Protein AF-A0A952YR44-F1 (afdb_monomer)

Foldseek 3Di:
DDDDDDDDDDDDDDPPDDPPPPPPFPLPDAAPDDDDQVLLQVQVCVVLVHHLDPQWGWGDANQPQKIWTDGVDPPDDIKMAGSNRQWIDPPPDHFIDGPDPVCVDPVNVLVQLLSLVVSDPLVSFAKQAFDFFAFKEKLAWLPDPLSLLLVVLCVVVRHIHTYLQDHPDPVRRVLSQQLSQFPRSNQSVCLSSVNHDVPGRHDGDPSDDDPHVNSVVSQCSLVRSDRAPIWIATNQRDIDGTHDNPPSSVVVVVCRVDNDHDDPD

Radius of gyration: 23.88 Å; Cα contacts (8 Å, |Δi|>4): 451; chains: 1; bounding box: 62×93×52 Å

Structure (mmCIF, N/CA/C/O backbone):
data_AF-A0A952YR44-F1
#
_entry.id   AF-A0A952YR44-F1
#
loop_
_atom_site.group_PDB
_atom_site.id
_atom_site.type_symbol
_atom_site.label_atom_id
_atom_site.label_alt_id
_atom_site.label_comp_id
_atom_site.label_asym_id
_atom_site.label_entity_id
_atom_site.label_seq_id
_atom_site.pdbx_PDB_ins_code
_atom_site.Cartn_x
_atom_site.Cartn_y
_atom_site.Cartn_z
_atom_site.occupancy
_atom_site.B_iso_or_equiv
_atom_site.auth_seq_id
_atom_site.auth_comp_id
_atom_site.auth_asym_id
_atom_site.auth_atom_id
_atom_site.pdbx_PDB_model_num
ATOM 1 N N . MET A 1 1 ? 41.895 -76.549 -9.703 1.00 41.38 1 MET A N 1
ATOM 2 C CA . MET A 1 1 ? 42.330 -75.133 -9.673 1.00 41.38 1 MET A CA 1
ATOM 3 C C . MET A 1 1 ? 41.484 -74.341 -10.658 1.00 41.38 1 MET A C 1
ATOM 5 O O . MET A 1 1 ? 41.238 -74.852 -11.741 1.00 41.38 1 MET A O 1
ATOM 9 N N . LYS A 1 2 ? 41.126 -73.108 -10.277 1.00 35.56 2 LYS A N 1
ATOM 10 C CA . LYS A 1 2 ? 40.263 -72.103 -10.936 1.00 35.56 2 LYS A CA 1
ATOM 11 C C . LYS A 1 2 ? 38.818 -72.043 -10.423 1.00 35.56 2 LYS A C 1
ATOM 13 O O . LYS A 1 2 ? 38.149 -73.048 -10.233 1.00 35.56 2 LYS A O 1
ATOM 18 N N . ALA A 1 3 ? 38.458 -70.804 -10.107 1.00 38.16 3 ALA A N 1
ATOM 19 C CA . ALA A 1 3 ? 37.458 -70.329 -9.167 1.00 38.16 3 ALA A CA 1
ATOM 20 C C . ALA A 1 3 ? 36.240 -69.706 -9.877 1.00 38.16 3 ALA A C 1
ATOM 22 O O . ALA A 1 3 ? 36.294 -69.445 -11.075 1.00 38.16 3 ALA A O 1
ATOM 23 N N . GLY A 1 4 ? 35.188 -69.397 -9.111 1.00 33.28 4 GLY A N 1
ATOM 24 C CA . GLY A 1 4 ? 34.044 -68.574 -9.537 1.00 33.28 4 GLY A CA 1
ATOM 25 C C . GLY A 1 4 ? 32.863 -68.742 -8.575 1.00 33.28 4 GLY A C 1
ATOM 26 O O . GLY A 1 4 ? 32.063 -69.650 -8.743 1.00 33.28 4 GLY A O 1
ATOM 27 N N . ILE A 1 5 ? 32.912 -68.141 -7.382 1.00 44.28 5 ILE A N 1
ATOM 28 C CA . ILE A 1 5 ? 32.293 -66.851 -6.998 1.00 44.28 5 ILE A CA 1
ATOM 29 C C . ILE A 1 5 ? 30.752 -66.857 -7.084 1.00 44.28 5 ILE A C 1
ATOM 31 O O . ILE A 1 5 ? 30.145 -66.871 -8.150 1.00 44.28 5 ILE A O 1
ATOM 35 N N . ARG A 1 6 ? 30.160 -66.822 -5.881 1.00 39.41 6 ARG A N 1
ATOM 36 C CA . ARG A 1 6 ? 28.737 -66.760 -5.515 1.00 39.41 6 ARG A CA 1
ATOM 37 C C . ARG A 1 6 ? 27.996 -65.589 -6.180 1.00 39.41 6 ARG A C 1
ATOM 39 O O . ARG A 1 6 ? 28.425 -64.446 -6.059 1.00 39.41 6 ARG A O 1
ATOM 46 N N . LYS A 1 7 ? 26.819 -65.866 -6.755 1.00 36.12 7 LYS A N 1
ATOM 47 C CA . LYS A 1 7 ? 25.794 -64.862 -7.089 1.00 36.12 7 LYS A CA 1
ATOM 48 C C . LYS A 1 7 ? 25.014 -64.485 -5.825 1.00 36.12 7 LYS A C 1
ATOM 50 O O . LYS A 1 7 ? 24.410 -65.353 -5.201 1.00 36.12 7 LYS A O 1
ATOM 55 N N . TRP A 1 8 ? 25.042 -63.205 -5.463 1.00 38.00 8 TRP A N 1
ATOM 56 C CA . TRP A 1 8 ? 24.167 -62.601 -4.457 1.00 38.00 8 TRP A CA 1
ATOM 57 C C . TRP A 1 8 ? 22.925 -62.000 -5.125 1.00 38.00 8 TRP A C 1
ATOM 59 O O . TRP A 1 8 ? 22.999 -61.442 -6.218 1.00 38.00 8 TRP A O 1
ATOM 69 N N . LEU A 1 9 ? 21.795 -62.173 -4.444 1.00 36.22 9 LEU A N 1
ATOM 70 C CA . LEU A 1 9 ? 20.436 -61.805 -4.832 1.00 36.22 9 LEU A CA 1
ATOM 71 C C . LEU A 1 9 ? 20.262 -60.286 -4.961 1.00 36.22 9 LEU A C 1
ATOM 73 O O . LEU A 1 9 ? 20.609 -59.528 -4.058 1.00 36.22 9 LEU A O 1
ATOM 77 N N . SER A 1 10 ? 19.669 -59.859 -6.073 1.00 36.19 10 SER A N 1
ATOM 78 C CA . SER A 1 10 ? 19.251 -58.482 -6.337 1.00 36.19 10 SER A CA 1
ATOM 79 C C . SER A 1 10 ? 17.833 -58.266 -5.792 1.00 36.19 10 SER A C 1
ATOM 81 O O . SER A 1 10 ? 16.856 -58.639 -6.435 1.00 36.19 10 SER A O 1
ATOM 83 N N . GLY A 1 11 ? 17.712 -57.684 -4.598 1.00 33.75 11 GLY A N 1
ATOM 84 C CA . GLY A 1 11 ? 16.451 -57.150 -4.076 1.00 33.75 11 GLY A CA 1
ATOM 85 C C . GLY A 1 11 ? 16.313 -55.677 -4.456 1.00 33.75 11 GLY A C 1
ATOM 86 O O . GLY A 1 11 ? 16.914 -54.820 -3.816 1.00 33.75 11 GLY A O 1
ATOM 87 N N . GLY A 1 12 ? 15.564 -55.384 -5.520 1.00 34.12 12 GLY A N 1
ATOM 88 C CA . GLY A 1 12 ? 15.245 -54.016 -5.929 1.00 34.12 12 GLY A CA 1
ATOM 89 C C . GLY A 1 12 ? 14.066 -53.472 -5.125 1.00 34.12 12 GLY A C 1
ATOM 90 O O . GLY A 1 12 ? 12.929 -53.870 -5.356 1.00 34.12 12 GLY A O 1
ATOM 91 N N . ILE A 1 13 ? 14.331 -52.558 -4.192 1.00 42.97 13 ILE A N 1
ATOM 92 C CA . ILE A 1 13 ? 13.298 -51.730 -3.560 1.00 42.97 13 ILE A CA 1
ATOM 93 C C . ILE A 1 13 ? 13.016 -50.569 -4.516 1.00 42.97 13 ILE A C 1
ATOM 95 O O . ILE A 1 13 ? 13.858 -49.695 -4.717 1.00 42.97 13 ILE A O 1
ATOM 99 N N . ALA A 1 14 ? 11.841 -50.585 -5.142 1.00 39.53 14 ALA A N 1
ATOM 100 C CA . ALA A 1 14 ? 11.358 -49.481 -5.956 1.00 39.53 14 ALA A CA 1
ATOM 101 C C . ALA A 1 14 ? 10.985 -48.299 -5.043 1.00 39.53 14 ALA A C 1
ATOM 103 O O . ALA A 1 14 ? 9.942 -48.307 -4.392 1.00 39.53 14 ALA A O 1
ATOM 104 N N . CYS A 1 15 ? 11.845 -47.280 -4.989 1.00 32.56 15 CYS A N 1
ATOM 105 C CA . CYS A 1 15 ? 11.501 -45.978 -4.422 1.00 32.56 15 CYS A CA 1
ATOM 106 C C . CYS A 1 15 ? 10.481 -45.286 -5.337 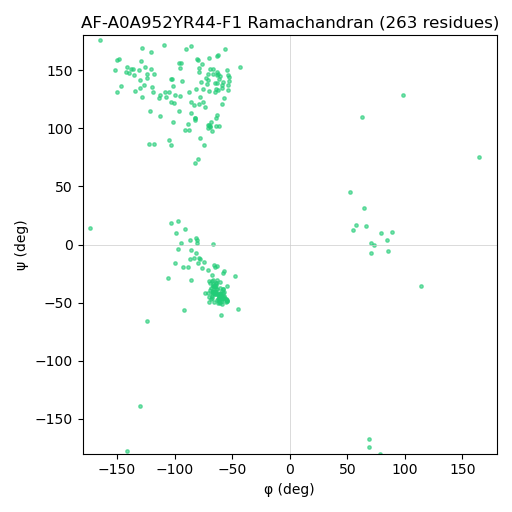1.00 32.56 15 CYS A C 1
ATOM 108 O O . CYS A 1 15 ? 10.838 -44.727 -6.373 1.00 32.56 15 CYS A O 1
ATOM 110 N N . LEU A 1 16 ? 9.209 -45.311 -4.945 1.00 40.56 16 LEU A N 1
ATOM 111 C CA . LEU A 1 16 ? 8.185 -44.416 -5.477 1.00 40.56 16 LEU A CA 1
ATOM 112 C C . LEU A 1 16 ? 8.484 -42.996 -4.983 1.00 40.56 16 LEU A C 1
ATOM 114 O O . LEU A 1 16 ? 8.219 -42.652 -3.832 1.00 40.56 16 LEU A O 1
ATOM 118 N N . ALA A 1 17 ? 9.066 -42.174 -5.854 1.00 36.72 17 ALA A N 1
ATOM 119 C CA . ALA A 1 17 ? 9.198 -40.745 -5.621 1.00 36.72 17 ALA A CA 1
ATOM 120 C C . ALA A 1 17 ? 7.810 -40.095 -5.724 1.00 36.72 17 ALA A C 1
ATOM 122 O O . ALA A 1 17 ? 7.285 -39.891 -6.818 1.00 36.72 17 ALA A O 1
ATOM 123 N N . PHE A 1 18 ? 7.206 -39.768 -4.582 1.00 40.59 18 PHE A N 1
ATOM 124 C CA . PHE A 1 18 ? 6.087 -38.834 -4.545 1.00 40.59 18 PHE A CA 1
ATOM 125 C C . PHE A 1 18 ? 6.619 -37.443 -4.900 1.00 40.59 18 PHE A C 1
ATOM 127 O O . PHE A 1 18 ? 7.290 -36.795 -4.099 1.00 40.59 18 PHE A O 1
ATOM 134 N N . ALA A 1 19 ? 6.330 -36.987 -6.118 1.00 40.41 19 ALA A N 1
ATOM 135 C CA . ALA A 1 19 ? 6.461 -35.582 -6.467 1.00 40.41 19 ALA A CA 1
ATOM 136 C C . ALA A 1 19 ? 5.454 -34.795 -5.617 1.00 40.41 19 ALA A C 1
ATOM 138 O O . ALA A 1 19 ? 4.251 -34.813 -5.879 1.00 40.41 19 ALA A O 1
ATOM 139 N N . ALA A 1 20 ? 5.940 -34.139 -4.564 1.00 38.88 20 ALA A N 1
ATOM 140 C CA . ALA A 1 20 ? 5.144 -33.200 -3.794 1.00 38.88 20 ALA A CA 1
ATOM 141 C C . ALA A 1 20 ? 4.846 -31.985 -4.682 1.00 38.88 20 ALA A C 1
ATOM 143 O O . ALA A 1 20 ? 5.679 -31.093 -4.842 1.00 38.88 20 ALA A O 1
ATOM 144 N N . ALA A 1 21 ? 3.660 -31.958 -5.288 1.00 39.00 21 ALA A N 1
ATOM 145 C CA . ALA A 1 21 ? 3.113 -30.728 -5.831 1.00 39.00 21 ALA A CA 1
ATOM 146 C C . ALA A 1 21 ? 2.905 -29.767 -4.653 1.00 39.00 21 ALA A C 1
ATOM 148 O O . ALA A 1 21 ? 2.078 -30.017 -3.775 1.00 39.00 21 ALA A O 1
ATOM 149 N N . ALA A 1 22 ? 3.694 -28.695 -4.602 1.00 42.22 22 ALA A N 1
ATOM 150 C CA . ALA A 1 22 ? 3.484 -27.612 -3.657 1.00 42.22 22 ALA A CA 1
ATOM 151 C C . ALA A 1 22 ? 2.106 -26.993 -3.925 1.00 42.22 22 ALA A C 1
ATOM 153 O O . ALA A 1 22 ? 1.923 -26.237 -4.877 1.00 42.22 22 ALA A O 1
ATOM 154 N N . ILE A 1 23 ? 1.126 -27.334 -3.090 1.00 41.97 23 ILE A N 1
ATOM 155 C CA . ILE A 1 23 ? -0.137 -26.608 -3.016 1.00 41.97 23 ILE A CA 1
ATOM 156 C C . ILE A 1 23 ? 0.232 -25.207 -2.520 1.00 41.97 23 ILE A C 1
ATOM 158 O O . ILE A 1 23 ? 0.675 -25.038 -1.381 1.00 41.97 23 ILE A O 1
ATOM 162 N N . ALA A 1 24 ? 0.146 -24.211 -3.403 1.00 38.66 24 ALA A N 1
ATOM 163 C CA . ALA A 1 24 ? 0.288 -22.816 -3.014 1.00 38.66 24 ALA A CA 1
ATOM 164 C C . ALA A 1 24 ? -0.772 -22.512 -1.947 1.00 38.66 24 ALA A C 1
ATOM 166 O O . ALA A 1 24 ? -1.954 -22.801 -2.142 1.00 38.66 24 ALA A O 1
ATOM 167 N N . ALA A 1 25 ? -0.341 -21.988 -0.800 1.00 40.91 25 ALA A N 1
ATOM 168 C CA . ALA A 1 25 ? -1.263 -21.581 0.249 1.00 40.91 25 ALA A CA 1
ATOM 169 C C . ALA A 1 25 ? -2.205 -20.485 -0.297 1.00 40.91 25 ALA A C 1
ATOM 171 O O . ALA A 1 25 ? -1.758 -19.646 -1.085 1.00 40.91 25 ALA A O 1
ATOM 172 N N . PRO A 1 26 ? -3.483 -20.450 0.119 1.00 46.94 26 PRO A N 1
ATOM 173 C CA . PRO A 1 26 ? -4.479 -19.506 -0.399 1.00 46.94 26 PRO A CA 1
ATOM 174 C C . PRO A 1 26 ? -4.084 -18.025 -0.238 1.00 46.94 26 PRO A C 1
ATOM 176 O O . PRO A 1 26 ? -4.521 -17.186 -1.022 1.00 46.94 26 PRO A O 1
ATOM 179 N N . ASP A 1 27 ? -3.199 -17.701 0.708 1.00 50.91 27 ASP A N 1
ATOM 180 C CA . ASP A 1 27 ? -2.767 -16.324 0.983 1.00 50.91 27 ASP A CA 1
ATOM 181 C C . ASP A 1 27 ? -1.645 -15.817 0.045 1.00 50.91 27 ASP A C 1
ATOM 183 O O . ASP A 1 27 ? -1.415 -14.609 -0.036 1.00 50.91 27 ASP A O 1
ATOM 187 N N . GLU A 1 28 ? -1.013 -16.699 -0.743 1.00 54.88 28 GLU A N 1
ATOM 188 C CA . GLU A 1 28 ? -0.098 -16.372 -1.859 1.00 54.88 28 GLU A CA 1
ATOM 189 C C . GLU A 1 28 ? -0.821 -16.393 -3.220 1.00 54.88 28 GLU A C 1
ATOM 191 O O . GLU A 1 28 ? -0.195 -16.534 -4.270 1.00 54.88 28 GLU A O 1
ATOM 196 N N . ALA A 1 29 ? -2.155 -16.272 -3.227 1.00 56.31 29 ALA A N 1
ATOM 197 C CA . ALA A 1 29 ? -2.935 -16.338 -4.456 1.00 56.31 29 ALA A CA 1
ATOM 198 C C . ALA A 1 29 ? -2.434 -15.346 -5.518 1.00 56.31 29 ALA A C 1
ATOM 200 O O . ALA A 1 29 ? -2.156 -14.172 -5.226 1.00 56.31 29 ALA A O 1
ATOM 201 N N . ALA A 1 30 ? -2.375 -15.857 -6.752 1.00 62.50 30 ALA A N 1
ATOM 202 C CA . ALA A 1 30 ? -2.140 -15.120 -7.986 1.00 62.50 30 ALA A CA 1
ATOM 203 C C . ALA A 1 30 ? -2.957 -13.810 -8.028 1.00 62.50 30 ALA A C 1
ATOM 205 O O . ALA A 1 30 ? -4.015 -13.716 -7.395 1.00 62.50 30 ALA A O 1
ATOM 206 N N . PRO A 1 31 ? -2.492 -12.784 -8.759 1.00 75.12 31 PRO A N 1
ATOM 207 C CA . PRO A 1 31 ? -3.242 -11.540 -8.900 1.00 75.12 31 PRO A CA 1
ATOM 208 C C . PRO A 1 31 ? -4.669 -11.810 -9.400 1.00 75.12 31 PRO A C 1
ATOM 210 O O . PRO A 1 31 ? -4.892 -12.679 -10.239 1.00 75.12 31 PRO A O 1
ATOM 213 N N . ALA A 1 32 ? -5.633 -11.005 -8.952 1.00 81.19 32 ALA A N 1
ATOM 214 C CA . ALA A 1 32 ? -7.031 -11.114 -9.382 1.00 81.19 32 ALA A CA 1
ATOM 215 C C . ALA A 1 32 ? -7.261 -10.757 -10.871 1.00 81.19 32 ALA A C 1
ATOM 217 O O . ALA A 1 32 ? -8.392 -10.787 -11.351 1.00 81.19 32 ALA A O 1
ATOM 218 N N . TRP A 1 33 ? -6.207 -10.399 -11.611 1.00 89.31 33 TRP A N 1
ATOM 219 C CA . TRP A 1 33 ? -6.248 -10.034 -13.024 1.00 89.31 33 TRP A CA 1
ATOM 220 C C . TRP A 1 33 ? -5.365 -10.971 -13.859 1.00 89.31 33 TRP A C 1
ATOM 222 O O . TRP A 1 33 ? -4.360 -11.501 -13.383 1.00 89.31 33 TRP A O 1
ATOM 232 N N . LYS A 1 34 ? -5.738 -11.174 -15.129 1.00 91.94 34 LYS A N 1
ATOM 233 C CA . LYS A 1 34 ? -5.032 -12.068 -16.058 1.00 91.94 34 LYS A CA 1
ATOM 234 C C . LYS A 1 34 ? -3.721 -11.430 -16.530 1.00 91.94 34 LYS A C 1
ATOM 236 O O . LYS A 1 34 ? -3.684 -10.774 -17.568 1.00 91.94 34 LYS A O 1
ATOM 241 N N . ALA A 1 35 ? -2.668 -11.607 -15.742 1.00 94.06 35 ALA A N 1
ATOM 242 C CA . ALA A 1 35 ? -1.332 -11.139 -16.077 1.00 94.06 35 ALA A CA 1
ATOM 243 C C . ALA A 1 35 ? -0.688 -11.981 -17.191 1.00 94.06 35 ALA A C 1
ATOM 245 O O . ALA A 1 35 ? -0.835 -13.203 -17.225 1.00 94.06 35 ALA A O 1
ATOM 246 N N . ASP A 1 36 ? 0.073 -11.321 -18.062 1.00 96.31 36 ASP A N 1
ATOM 247 C CA . ASP A 1 36 ? 0.911 -11.942 -19.088 1.00 96.31 36 ASP A CA 1
ATOM 248 C C . ASP A 1 36 ? 2.373 -11.569 -18.821 1.00 96.31 36 ASP A C 1
ATOM 250 O O . ASP A 1 36 ? 2.903 -10.568 -19.311 1.00 96.31 36 ASP A O 1
ATOM 254 N N . VAL A 1 37 ? 3.020 -12.374 -17.977 1.00 96.31 37 VAL A N 1
ATOM 255 C CA . VAL A 1 37 ? 4.408 -12.150 -17.549 1.00 96.31 37 VAL A CA 1
ATOM 256 C C . VAL A 1 37 ? 5.381 -12.262 -18.727 1.00 96.31 37 VAL A C 1
ATOM 258 O O . VAL A 1 37 ? 6.375 -11.537 -18.767 1.00 96.31 37 VAL A O 1
ATOM 261 N N . ALA A 1 38 ? 5.098 -13.128 -19.706 1.00 97.00 38 ALA A N 1
ATOM 262 C CA . ALA A 1 38 ? 5.952 -13.302 -20.877 1.00 97.00 38 ALA A CA 1
ATOM 263 C C . ALA A 1 38 ? 5.916 -12.057 -21.774 1.00 97.00 38 ALA A C 1
ATOM 265 O O . ALA A 1 38 ? 6.973 -11.539 -22.144 1.00 97.00 38 ALA A O 1
ATOM 266 N N . ALA A 1 39 ? 4.722 -11.526 -22.058 1.00 97.88 39 ALA A N 1
ATOM 267 C CA . ALA A 1 39 ? 4.569 -10.283 -22.807 1.00 97.88 39 ALA A CA 1
ATOM 268 C C . ALA A 1 39 ? 5.151 -9.081 -22.048 1.00 97.88 39 ALA A C 1
ATOM 270 O O . ALA A 1 39 ? 5.857 -8.262 -22.639 1.00 97.88 39 ALA A O 1
ATOM 271 N N . ALA A 1 40 ? 4.919 -8.995 -20.734 1.00 97.50 40 ALA A N 1
ATOM 272 C CA . ALA A 1 40 ? 5.481 -7.938 -19.897 1.00 97.50 40 ALA A CA 1
ATOM 273 C C . ALA A 1 40 ? 7.014 -7.957 -19.906 1.00 97.50 40 ALA A C 1
ATOM 275 O O . ALA A 1 40 ? 7.639 -6.906 -20.047 1.00 97.50 40 ALA A O 1
ATOM 276 N N . ARG A 1 41 ? 7.628 -9.146 -19.830 1.00 97.62 41 ARG A N 1
ATOM 277 C CA . ARG A 1 41 ? 9.077 -9.312 -19.978 1.00 97.62 41 ARG A CA 1
ATOM 278 C C . ARG A 1 41 ? 9.561 -8.859 -21.351 1.00 97.62 41 ARG A C 1
ATOM 280 O O . ARG A 1 41 ? 10.498 -8.071 -21.415 1.00 97.62 41 ARG A O 1
ATOM 287 N N . ALA A 1 42 ? 8.922 -9.310 -22.428 1.00 98.00 42 ALA A N 1
ATOM 288 C CA . ALA A 1 42 ? 9.310 -8.923 -23.783 1.00 98.00 42 ALA A CA 1
ATOM 289 C C . ALA A 1 42 ? 9.235 -7.398 -23.990 1.00 98.00 42 ALA A C 1
ATOM 291 O O . ALA A 1 42 ? 10.119 -6.808 -24.609 1.00 98.00 42 ALA A O 1
ATOM 292 N N . THR A 1 43 ? 8.208 -6.743 -23.438 1.00 97.81 43 THR A N 1
ATOM 293 C CA . THR A 1 43 ? 8.099 -5.280 -23.458 1.00 97.81 43 THR A CA 1
ATOM 294 C C . THR A 1 43 ? 9.171 -4.619 -22.599 1.00 97.81 43 THR A C 1
ATOM 296 O O . THR A 1 43 ? 9.841 -3.715 -23.083 1.00 97.81 43 THR A O 1
ATOM 299 N N . PHE A 1 44 ? 9.411 -5.088 -21.374 1.00 96.88 44 PHE A N 1
ATOM 300 C CA . PHE A 1 44 ? 10.488 -4.563 -20.534 1.00 96.88 44 PHE A CA 1
ATOM 301 C C . PHE A 1 44 ? 11.847 -4.610 -21.251 1.00 96.88 44 PHE A C 1
ATOM 303 O O . PHE A 1 44 ? 12.555 -3.605 -21.299 1.00 96.88 44 PHE A O 1
ATOM 310 N N . GLU A 1 45 ? 12.205 -5.750 -21.846 1.00 96.88 45 GLU A N 1
ATOM 311 C CA . GLU A 1 45 ? 13.503 -5.930 -22.507 1.00 96.88 45 GLU A CA 1
ATOM 312 C C . GLU A 1 45 ? 13.640 -5.053 -23.757 1.00 96.88 45 GLU A C 1
ATOM 314 O O . GLU A 1 45 ? 14.675 -4.415 -23.955 1.00 96.88 45 GLU A O 1
ATOM 319 N N . ARG A 1 46 ? 12.574 -4.941 -24.560 1.00 97.19 46 ARG A N 1
ATOM 320 C CA . ARG A 1 46 ? 12.538 -4.064 -25.738 1.00 97.19 46 ARG A CA 1
ATOM 321 C C . ARG A 1 46 ? 12.691 -2.588 -25.364 1.00 97.19 46 ARG A C 1
ATOM 323 O O . ARG A 1 46 ? 13.505 -1.894 -25.960 1.00 97.19 46 ARG A O 1
ATOM 330 N N . GLU A 1 47 ? 11.935 -2.115 -24.374 1.00 95.56 47 GLU A N 1
ATOM 331 C CA . GLU A 1 47 ? 11.870 -0.689 -24.005 1.00 95.56 47 GLU A CA 1
ATOM 332 C C . GLU A 1 47 ? 13.052 -0.224 -23.137 1.00 95.56 47 GLU A C 1
ATOM 334 O O . GLU A 1 47 ? 13.266 0.978 -22.956 1.00 95.56 47 GLU A O 1
ATOM 339 N N . THR A 1 48 ? 13.799 -1.161 -22.548 1.00 93.19 48 THR A N 1
ATOM 340 C CA . THR A 1 48 ? 15.048 -0.866 -21.825 1.00 93.19 48 THR A CA 1
ATOM 341 C C . THR A 1 48 ? 16.295 -1.137 -22.662 1.00 93.19 48 THR A C 1
ATOM 343 O O . THR A 1 48 ? 17.373 -0.678 -22.292 1.00 93.19 48 THR A O 1
ATOM 346 N N . GLY A 1 49 ? 16.175 -1.881 -23.767 1.00 95.25 49 GLY A N 1
ATOM 347 C CA . GLY A 1 49 ? 17.314 -2.349 -24.556 1.00 95.25 49 GLY A CA 1
ATOM 348 C C . GLY A 1 49 ? 18.197 -3.358 -23.813 1.00 95.25 49 GLY A C 1
ATOM 349 O O . GLY A 1 49 ? 19.336 -3.587 -24.217 1.00 95.25 49 GLY A O 1
ATOM 350 N N . MET A 1 50 ? 17.711 -3.943 -22.712 1.00 89.69 50 MET A N 1
ATOM 351 C CA . MET A 1 50 ? 18.462 -4.888 -21.891 1.00 89.69 50 MET A CA 1
ATOM 352 C C . MET A 1 50 ? 17.653 -6.153 -21.632 1.00 89.69 50 MET A C 1
ATOM 354 O O . MET A 1 50 ? 16.507 -6.087 -21.200 1.00 89.69 50 MET A O 1
ATOM 358 N N . ALA A 1 51 ? 18.291 -7.311 -21.784 1.00 94.00 51 ALA A N 1
ATOM 359 C CA . ALA A 1 51 ? 17.724 -8.562 -21.299 1.00 94.00 51 ALA A CA 1
ATOM 360 C C . ALA A 1 51 ? 17.577 -8.548 -19.766 1.00 94.00 51 ALA A C 1
ATOM 362 O O . ALA A 1 51 ? 18.396 -7.958 -19.046 1.00 94.00 51 ALA A O 1
ATOM 363 N N . LEU A 1 52 ? 16.556 -9.244 -19.262 1.00 93.75 52 LEU A N 1
ATOM 364 C CA . LEU A 1 52 ? 16.371 -9.483 -17.837 1.00 93.75 52 LEU A CA 1
ATOM 365 C C . LEU A 1 52 ? 17.597 -10.219 -17.288 1.00 93.75 52 LEU A C 1
ATOM 367 O O . LEU A 1 52 ? 17.954 -11.306 -17.747 1.00 93.75 52 LEU A O 1
ATOM 371 N N . ARG A 1 53 ? 18.263 -9.601 -16.313 1.00 91.69 53 ARG A N 1
ATOM 372 C CA . ARG A 1 53 ? 19.498 -10.140 -15.739 1.00 91.69 53 ARG A CA 1
ATOM 373 C C . ARG A 1 53 ? 19.196 -11.379 -14.885 1.00 91.69 53 ARG A C 1
ATOM 375 O O . ARG A 1 53 ? 18.167 -11.396 -14.210 1.00 91.69 53 ARG A O 1
ATOM 382 N N . PRO A 1 54 ? 20.105 -12.370 -14.834 1.00 94.31 54 PRO A N 1
ATOM 383 C CA . PRO A 1 54 ? 20.008 -13.461 -13.868 1.00 94.31 54 PRO A CA 1
ATOM 384 C C . PRO A 1 54 ? 19.865 -12.936 -12.433 1.00 94.31 54 PRO A C 1
ATOM 386 O O . PRO A 1 54 ? 20.457 -11.911 -12.082 1.00 94.31 54 PRO A O 1
ATOM 389 N N . GLY A 1 55 ? 19.082 -13.636 -11.611 1.00 93.62 55 GLY A N 1
ATOM 390 C CA . GLY A 1 55 ? 18.772 -13.211 -10.242 1.00 93.62 55 GLY A CA 1
ATOM 391 C C . GLY A 1 55 ? 17.684 -12.138 -10.147 1.00 93.62 55 GLY A C 1
ATOM 392 O O . GLY A 1 55 ? 17.504 -11.547 -9.081 1.00 93.62 55 GLY A O 1
ATOM 393 N N . PHE A 1 56 ? 16.995 -11.843 -11.254 1.00 94.75 56 PHE A N 1
ATOM 394 C CA . PHE A 1 56 ? 15.802 -11.011 -11.269 1.00 94.75 56 PHE A CA 1
ATOM 395 C C . PHE A 1 56 ? 14.622 -11.744 -11.891 1.00 94.75 56 PHE A C 1
ATOM 397 O O . PHE A 1 56 ? 14.770 -12.501 -12.852 1.00 94.75 56 PHE A O 1
ATOM 404 N N . ARG A 1 57 ? 13.433 -11.442 -11.379 1.00 95.19 57 ARG A N 1
ATOM 405 C CA . ARG A 1 57 ? 12.164 -12.012 -11.832 1.00 95.19 57 ARG A CA 1
ATOM 406 C C . ARG A 1 57 ? 11.110 -10.923 -11.978 1.00 95.19 57 ARG A C 1
ATOM 408 O O . ARG A 1 57 ? 11.112 -9.942 -11.236 1.00 95.19 57 ARG A O 1
ATOM 415 N N . ILE A 1 58 ? 10.238 -11.092 -12.965 1.00 96.12 58 ILE A N 1
ATOM 416 C CA . ILE A 1 58 ? 9.084 -10.222 -13.188 1.00 96.12 58 ILE A CA 1
ATOM 417 C C . ILE A 1 58 ? 7.868 -10.935 -12.615 1.00 96.12 58 ILE A C 1
ATOM 419 O O . ILE A 1 58 ? 7.548 -12.047 -13.028 1.00 96.12 58 ILE A O 1
ATOM 423 N N . GLU A 1 59 ? 7.195 -10.282 -11.680 1.00 95.25 59 GLU A N 1
ATOM 424 C CA . GLU A 1 59 ? 6.001 -10.793 -11.017 1.00 95.25 59 GLU A CA 1
ATOM 425 C C . GLU A 1 59 ? 4.854 -9.799 -11.189 1.00 95.25 59 GLU A C 1
ATOM 427 O O . GLU A 1 59 ? 5.081 -8.587 -11.164 1.00 95.25 59 GLU A O 1
ATOM 432 N N . PRO A 1 60 ? 3.612 -10.261 -11.370 1.00 95.62 60 PRO A N 1
ATOM 433 C CA . PRO A 1 60 ? 2.478 -9.356 -11.378 1.00 95.62 60 PRO A CA 1
ATOM 434 C C . PRO A 1 60 ? 2.205 -8.818 -9.970 1.00 95.62 60 PRO A C 1
ATOM 436 O O . PRO A 1 60 ? 2.281 -9.549 -8.984 1.00 95.62 60 PRO A O 1
ATOM 439 N N . THR A 1 61 ? 1.837 -7.543 -9.877 1.00 95.19 61 THR A N 1
ATOM 440 C CA . THR A 1 61 ? 1.366 -6.955 -8.617 1.00 95.19 61 THR A CA 1
ATOM 441 C C . THR A 1 61 ? -0.136 -7.186 -8.443 1.00 95.19 61 THR A C 1
ATOM 443 O O . THR A 1 61 ? -0.845 -7.567 -9.380 1.00 95.19 61 THR A O 1
ATOM 446 N N . VAL A 1 62 ? -0.659 -6.878 -7.255 1.00 92.56 62 VAL A N 1
ATOM 447 C CA . VAL A 1 62 ? -2.114 -6.824 -7.027 1.00 92.56 62 VAL A CA 1
ATOM 448 C C . VAL A 1 62 ? -2.798 -5.716 -7.833 1.00 92.56 62 VAL A C 1
ATOM 450 O O . VAL A 1 62 ? -4.002 -5.790 -8.063 1.00 92.56 62 VAL A O 1
ATOM 453 N N . PHE A 1 63 ? -2.047 -4.715 -8.305 1.00 94.38 63 PHE A N 1
ATOM 454 C CA . PHE A 1 63 ? -2.580 -3.645 -9.137 1.00 94.38 63 PHE A CA 1
ATOM 455 C C . PHE A 1 63 ? -2.577 -4.065 -10.614 1.00 94.38 63 PHE A C 1
ATOM 457 O O . PHE A 1 63 ? -1.514 -4.366 -11.167 1.00 94.38 63 PHE A O 1
ATOM 464 N N . PRO A 1 64 ? -3.743 -4.049 -11.287 1.00 93.75 64 PRO A N 1
ATOM 465 C CA . PRO A 1 64 ? -3.842 -4.438 -12.685 1.00 93.75 64 PRO A CA 1
ATOM 466 C C . PRO A 1 64 ? -2.860 -3.690 -13.578 1.00 93.75 64 PRO A C 1
ATOM 468 O O . PRO A 1 64 ? -2.666 -2.485 -13.410 1.00 93.75 64 PRO A O 1
ATOM 471 N N . ARG A 1 65 ? -2.288 -4.406 -14.552 1.00 95.75 65 ARG A N 1
ATOM 472 C CA . ARG A 1 65 ? -1.289 -3.922 -15.522 1.00 95.75 65 ARG A CA 1
ATOM 473 C C . ARG A 1 65 ? 0.096 -3.626 -14.955 1.00 95.75 65 ARG A C 1
ATOM 475 O O . ARG A 1 65 ? 0.998 -3.364 -15.744 1.00 95.75 65 ARG A O 1
ATOM 482 N N . TYR A 1 66 ? 0.294 -3.663 -13.640 1.00 97.12 66 TYR A N 1
ATOM 483 C CA . TYR A 1 66 ? 1.592 -3.386 -13.035 1.00 97.12 66 TYR A CA 1
ATOM 484 C C . TYR A 1 66 ? 2.328 -4.657 -12.635 1.00 97.12 66 TYR A C 1
ATOM 486 O O . TYR A 1 66 ? 1.765 -5.555 -12.006 1.00 97.12 66 TYR A O 1
ATOM 494 N N . TYR A 1 67 ? 3.620 -4.670 -12.938 1.00 97.75 67 TYR A N 1
ATOM 495 C CA . TYR A 1 67 ? 4.554 -5.727 -12.594 1.00 97.75 67 TYR A CA 1
ATOM 496 C C . TYR A 1 67 ? 5.652 -5.186 -11.681 1.00 97.75 67 TYR A C 1
ATOM 498 O O . TYR A 1 67 ? 6.069 -4.030 -11.801 1.00 97.75 67 TYR A O 1
ATOM 506 N N . ALA A 1 68 ? 6.125 -6.040 -10.780 1.00 97.00 68 ALA A N 1
ATOM 507 C CA . ALA A 1 68 ? 7.305 -5.827 -9.967 1.00 97.00 68 ALA A CA 1
ATOM 508 C C . ALA A 1 68 ? 8.490 -6.576 -10.587 1.00 97.00 68 ALA A C 1
ATOM 510 O O . ALA A 1 68 ? 8.421 -7.771 -10.868 1.00 97.00 68 ALA A O 1
ATOM 511 N N . LEU A 1 69 ? 9.597 -5.867 -10.772 1.00 96.25 69 LEU A N 1
ATOM 512 C CA . LEU A 1 69 ? 10.904 -6.445 -11.028 1.00 96.25 69 LEU A CA 1
ATOM 513 C C . LEU A 1 69 ? 11.573 -6.702 -9.674 1.00 96.25 69 LEU A C 1
ATOM 515 O O . LEU A 1 69 ? 12.039 -5.770 -9.006 1.00 96.25 69 LEU A O 1
ATOM 519 N N . ARG A 1 70 ? 11.598 -7.970 -9.266 1.00 94.50 70 ARG A N 1
ATOM 520 C CA . ARG A 1 70 ? 12.197 -8.427 -8.012 1.00 94.50 70 ARG A CA 1
ATOM 521 C C . ARG A 1 70 ? 13.614 -8.908 -8.227 1.00 94.50 70 ARG A C 1
ATOM 523 O O . ARG A 1 70 ? 13.953 -9.424 -9.287 1.00 94.50 70 ARG A O 1
ATOM 530 N N . SER A 1 71 ? 14.405 -8.783 -7.175 1.00 93.31 71 SER A N 1
ATOM 531 C CA . SER A 1 71 ? 15.717 -9.399 -7.056 1.00 93.31 71 SER A CA 1
ATOM 532 C C . SER A 1 71 ? 15.608 -10.617 -6.150 1.00 93.31 71 SER A C 1
ATOM 534 O O . SER A 1 71 ? 14.902 -10.579 -5.143 1.00 93.31 71 SER A O 1
ATOM 536 N N . ASP A 1 72 ? 16.340 -11.670 -6.480 1.00 90.00 72 ASP A N 1
ATOM 537 C CA . ASP A 1 72 ? 16.462 -12.854 -5.626 1.00 90.00 72 ASP A CA 1
ATOM 538 C C . ASP A 1 72 ? 17.400 -12.589 -4.440 1.00 90.00 72 ASP A C 1
ATOM 540 O O . ASP A 1 72 ? 17.324 -13.257 -3.411 1.00 90.00 72 ASP A O 1
ATOM 544 N N . ALA A 1 73 ? 18.259 -11.567 -4.545 1.00 89.19 73 ALA A N 1
ATOM 545 C CA . ALA A 1 73 ? 19.034 -11.083 -3.410 1.00 89.19 73 ALA A CA 1
ATOM 546 C C . ALA A 1 73 ? 18.125 -10.366 -2.388 1.00 89.19 73 ALA A C 1
ATOM 548 O O . ALA A 1 73 ? 17.359 -9.476 -2.785 1.00 89.19 73 ALA A O 1
ATOM 549 N N . PRO A 1 74 ? 18.238 -10.694 -1.087 1.00 81.88 74 PRO A N 1
ATOM 550 C CA . PRO A 1 74 ? 17.385 -10.139 -0.043 1.00 81.88 74 PRO A CA 1
ATOM 551 C C . PRO A 1 74 ? 17.620 -8.638 0.159 1.00 81.88 74 PRO A C 1
ATOM 553 O O . PRO A 1 74 ? 18.719 -8.124 -0.047 1.00 81.88 74 PRO A O 1
ATOM 556 N N . GLY A 1 75 ? 16.575 -7.929 0.591 1.00 79.19 75 GLY A N 1
ATOM 557 C CA . GLY A 1 75 ? 16.650 -6.513 0.973 1.00 79.19 75 GLY A CA 1
ATOM 558 C C . GLY A 1 75 ? 16.790 -5.525 -0.188 1.00 79.19 75 GLY A C 1
ATOM 559 O O . GLY A 1 75 ? 16.831 -4.317 0.044 1.00 79.19 75 GLY A O 1
ATOM 560 N N . ARG A 1 76 ? 16.840 -5.993 -1.441 1.00 86.44 76 ARG A N 1
ATOM 561 C CA . ARG A 1 76 ? 16.882 -5.096 -2.595 1.00 86.44 76 ARG A CA 1
ATOM 562 C C . ARG A 1 76 ? 15.480 -4.541 -2.881 1.00 86.44 76 ARG A C 1
ATOM 564 O O . ARG A 1 76 ? 14.549 -5.331 -3.047 1.00 86.44 76 ARG A O 1
ATOM 571 N N . PRO A 1 77 ? 15.308 -3.210 -2.986 1.00 87.06 77 PRO A N 1
ATOM 572 C CA . PRO A 1 77 ? 14.018 -2.640 -3.341 1.00 87.06 77 PRO A CA 1
ATOM 573 C C . PRO A 1 77 ? 13.613 -3.090 -4.742 1.00 87.06 77 PRO A C 1
ATOM 575 O O . PRO A 1 77 ? 14.448 -3.254 -5.634 1.00 87.06 77 PRO A O 1
ATOM 578 N N . SER A 1 78 ? 12.313 -3.279 -4.928 1.00 93.31 78 SER A N 1
ATOM 579 C CA . SER A 1 78 ? 11.756 -3.627 -6.229 1.00 93.31 78 SER A CA 1
ATOM 580 C C . SER A 1 78 ? 11.656 -2.397 -7.123 1.00 93.31 78 SER A C 1
ATOM 582 O O . SER A 1 78 ? 11.445 -1.270 -6.656 1.00 93.31 78 SER A O 1
ATOM 584 N N . ALA A 1 79 ? 11.804 -2.630 -8.420 1.00 95.50 79 ALA A N 1
ATOM 585 C CA . ALA A 1 79 ? 11.357 -1.688 -9.430 1.00 95.50 79 ALA A CA 1
ATOM 586 C C . ALA A 1 79 ? 9.971 -2.106 -9.919 1.00 95.50 79 ALA A C 1
ATOM 588 O O . ALA A 1 79 ? 9.594 -3.270 -9.806 1.00 95.50 79 ALA A O 1
ATOM 589 N N . TYR A 1 80 ? 9.212 -1.162 -10.454 1.00 97.25 80 TYR A N 1
ATOM 590 C CA . TYR A 1 80 ? 7.860 -1.411 -10.939 1.00 97.25 80 TYR A CA 1
ATOM 591 C C . TYR A 1 80 ? 7.694 -0.838 -12.332 1.00 97.25 80 TYR A C 1
ATOM 593 O O . TYR A 1 80 ? 8.310 0.172 -12.677 1.00 97.25 80 TYR A O 1
ATOM 601 N N . PHE A 1 81 ? 6.835 -1.454 -13.130 1.00 97.50 81 PHE A N 1
ATOM 602 C CA . PHE A 1 81 ? 6.471 -0.931 -14.437 1.00 97.50 81 PHE A CA 1
ATOM 603 C C . PHE A 1 81 ? 5.063 -1.366 -14.824 1.00 97.50 81 PHE A C 1
ATOM 605 O O . PHE A 1 81 ? 4.587 -2.422 -14.405 1.00 97.50 81 PHE A O 1
ATOM 612 N N . ARG A 1 82 ? 4.382 -0.531 -15.606 1.00 97.06 82 ARG A N 1
ATOM 613 C CA . ARG A 1 82 ? 3.140 -0.913 -16.280 1.00 97.06 82 ARG A CA 1
ATOM 614 C C . ARG A 1 82 ? 3.475 -1.734 -17.527 1.00 97.06 82 ARG A C 1
ATOM 616 O O . ARG A 1 82 ? 4.545 -1.549 -18.094 1.00 97.06 82 ARG A O 1
ATOM 623 N N . ASP A 1 83 ? 2.580 -2.620 -17.951 1.00 96.94 83 ASP A N 1
ATOM 624 C CA . ASP A 1 83 ? 2.719 -3.478 -19.144 1.00 96.94 83 ASP A CA 1
ATOM 625 C C . ASP A 1 83 ? 3.185 -2.754 -20.423 1.00 96.94 83 ASP A C 1
ATOM 627 O O . ASP A 1 83 ? 3.834 -3.367 -21.266 1.00 96.94 83 ASP A O 1
ATOM 631 N N . ASP A 1 84 ? 2.896 -1.458 -20.549 1.00 95.88 84 ASP A N 1
ATOM 632 C CA . ASP A 1 84 ? 3.283 -0.578 -21.654 1.00 95.88 84 ASP A CA 1
ATOM 633 C C . ASP A 1 84 ? 4.586 0.211 -21.417 1.00 95.88 84 ASP A C 1
ATOM 635 O O . ASP A 1 84 ? 4.968 1.023 -22.257 1.00 95.88 84 ASP A O 1
ATOM 639 N N . MET A 1 85 ? 5.254 0.017 -20.273 1.00 95.94 85 MET A N 1
ATOM 640 C CA . MET A 1 85 ? 6.465 0.728 -19.826 1.00 95.94 85 MET A CA 1
ATOM 641 C C . MET A 1 85 ? 6.344 2.259 -19.785 1.00 95.94 85 MET A C 1
ATOM 643 O O . MET A 1 85 ? 7.356 2.952 -19.605 1.00 95.94 85 MET A O 1
ATOM 647 N N . LYS A 1 86 ? 5.120 2.795 -19.906 1.00 94.38 86 LYS A N 1
ATOM 648 C CA . LYS A 1 86 ? 4.864 4.233 -19.809 1.00 94.38 86 LYS A CA 1
ATOM 649 C C . LYS A 1 86 ? 4.972 4.697 -18.375 1.00 94.38 86 LYS A C 1
ATOM 651 O O . LYS A 1 86 ? 5.607 5.711 -18.142 1.00 94.38 86 LYS A O 1
ATOM 656 N N . TRP A 1 87 ? 4.445 3.921 -17.426 1.00 95.25 87 TRP A N 1
ATOM 657 C CA . TRP A 1 87 ? 4.717 4.112 -16.001 1.00 95.25 87 TRP A CA 1
ATOM 658 C C . TRP A 1 87 ? 5.849 3.214 -15.550 1.00 95.25 87 TRP A C 1
ATOM 660 O O . TRP A 1 87 ? 5.775 1.997 -15.712 1.00 95.25 87 TRP A O 1
ATOM 670 N N . THR A 1 88 ? 6.849 3.802 -14.905 1.00 96.31 88 THR A N 1
ATOM 671 C CA . THR A 1 88 ? 7.921 3.046 -14.258 1.00 96.31 88 THR A CA 1
ATOM 672 C C . THR A 1 88 ? 8.268 3.646 -12.907 1.00 96.31 88 THR A C 1
ATOM 674 O O . THR A 1 88 ? 8.143 4.853 -12.715 1.00 96.31 88 THR A O 1
ATOM 677 N N . ALA A 1 89 ? 8.737 2.821 -11.978 1.00 96.12 89 ALA A N 1
ATOM 678 C CA . ALA A 1 89 ? 9.332 3.276 -10.736 1.00 96.12 89 ALA A CA 1
ATOM 679 C C . ALA A 1 89 ? 10.617 2.527 -10.429 1.00 96.12 89 ALA A C 1
ATOM 681 O O . ALA A 1 89 ? 10.653 1.303 -10.510 1.00 96.12 89 ALA A O 1
ATOM 682 N N . ASN A 1 90 ? 11.669 3.264 -10.074 1.00 93.38 90 ASN A N 1
ATOM 683 C CA . ASN A 1 90 ? 13.012 2.727 -9.827 1.00 93.38 90 ASN A CA 1
ATOM 684 C C . ASN A 1 90 ? 13.612 1.951 -11.019 1.00 93.38 90 ASN A C 1
ATOM 686 O O . ASN A 1 90 ? 14.564 1.197 -10.842 1.00 93.38 90 ASN A O 1
ATOM 690 N N . VAL A 1 91 ? 13.065 2.124 -12.229 1.00 90.94 91 VAL A N 1
ATOM 691 C CA . VAL A 1 91 ? 13.623 1.553 -13.468 1.00 90.94 91 VAL A CA 1
ATOM 692 C C . VAL A 1 91 ? 14.576 2.554 -14.113 1.00 90.94 91 VAL A C 1
ATOM 694 O O . VAL A 1 91 ? 15.738 2.245 -14.347 1.00 90.94 91 VAL A O 1
ATOM 697 N N . ARG A 1 92 ? 14.076 3.765 -14.392 1.00 86.25 92 ARG A N 1
ATOM 698 C CA . ARG A 1 92 ? 14.831 4.845 -15.051 1.00 86.25 92 ARG A CA 1
ATOM 699 C C . ARG A 1 92 ? 15.233 5.959 -14.082 1.00 86.25 92 ARG A C 1
ATOM 701 O O . ARG A 1 92 ? 16.260 6.600 -14.269 1.00 86.25 92 ARG A O 1
ATOM 708 N N . SER A 1 93 ? 14.437 6.170 -13.037 1.00 87.25 93 SER A N 1
ATOM 709 C CA . SER A 1 93 ? 14.640 7.186 -12.004 1.00 87.25 93 SER A CA 1
ATOM 710 C C . SER A 1 93 ? 14.095 6.696 -10.657 1.00 87.25 93 SER A C 1
ATOM 712 O O . SER A 1 93 ? 13.248 5.796 -10.644 1.00 87.25 93 SER A O 1
ATOM 714 N N . PRO A 1 94 ? 14.531 7.279 -9.525 1.00 89.56 94 PRO A N 1
ATOM 715 C CA . PRO A 1 94 ? 13.907 7.024 -8.231 1.00 89.56 94 PRO A CA 1
ATOM 716 C C . PRO A 1 94 ? 12.421 7.404 -8.232 1.00 89.56 94 PRO A C 1
ATOM 718 O O . PRO A 1 94 ? 12.051 8.469 -8.727 1.00 89.56 94 PRO A O 1
ATOM 721 N N . GLY A 1 95 ? 11.580 6.555 -7.639 1.00 90.75 95 GLY A N 1
ATOM 722 C CA . GLY A 1 95 ? 10.136 6.784 -7.556 1.00 90.75 95 GLY A CA 1
ATOM 723 C C . GLY A 1 95 ? 9.425 6.683 -8.908 1.00 90.75 95 GLY A C 1
ATOM 724 O O . GLY A 1 95 ? 10.021 6.297 -9.911 1.00 90.75 95 GLY A O 1
ATOM 725 N N . TRP A 1 96 ? 8.127 6.993 -8.922 1.00 93.62 96 TRP A N 1
ATOM 726 C CA . TRP A 1 96 ? 7.312 6.906 -10.133 1.00 93.62 96 TRP A CA 1
ATOM 727 C C . TRP A 1 96 ? 7.646 7.999 -11.146 1.00 93.62 96 TRP A C 1
ATOM 729 O O . TRP A 1 96 ? 7.776 9.172 -10.804 1.00 93.62 96 TRP A O 1
ATOM 739 N N . SER A 1 97 ? 7.695 7.599 -12.408 1.00 92.81 97 SER A N 1
ATOM 740 C CA . SER A 1 97 ? 7.769 8.459 -13.582 1.00 92.81 97 SER A CA 1
ATOM 741 C C . SER A 1 97 ? 6.804 7.941 -14.642 1.00 92.81 97 SER A C 1
ATOM 743 O O . SER A 1 97 ? 6.534 6.735 -14.710 1.00 92.81 97 SER A O 1
ATOM 745 N N . THR A 1 98 ? 6.296 8.852 -15.469 1.00 93.19 98 THR A N 1
ATOM 746 C CA . THR A 1 98 ? 5.527 8.498 -16.659 1.00 93.19 98 THR A CA 1
ATOM 747 C C . THR A 1 98 ? 6.051 9.221 -17.891 1.00 93.19 98 THR A C 1
ATOM 749 O O . THR A 1 98 ? 6.455 10.380 -17.803 1.00 93.19 98 THR A O 1
ATOM 752 N N . SER A 1 99 ? 6.074 8.527 -19.030 1.00 92.69 99 SER A N 1
ATOM 753 C CA . SER A 1 99 ? 6.360 9.131 -20.336 1.00 92.69 99 SER A CA 1
ATOM 754 C C . SER A 1 99 ? 5.140 9.819 -20.957 1.00 92.69 99 SER A C 1
ATOM 756 O O . SER A 1 99 ? 5.272 10.493 -21.977 1.00 92.69 99 SER A O 1
ATOM 758 N N . ASP A 1 100 ? 3.960 9.669 -20.352 1.00 92.75 100 ASP A N 1
ATOM 759 C CA . ASP A 1 100 ? 2.727 10.320 -20.776 1.00 92.75 100 ASP A CA 1
ATOM 760 C C . ASP A 1 100 ? 2.497 11.608 -19.969 1.00 92.75 100 ASP A C 1
ATOM 762 O O . ASP A 1 100 ? 2.282 11.581 -18.754 1.00 92.75 100 ASP A O 1
ATOM 766 N N . ALA A 1 101 ? 2.537 12.755 -20.650 1.00 91.25 101 ALA A N 1
ATOM 767 C CA . ALA A 1 101 ? 2.397 14.062 -20.011 1.00 91.25 101 ALA A CA 1
ATOM 768 C C . ALA A 1 101 ? 1.020 14.269 -19.353 1.00 91.25 101 ALA A C 1
ATOM 770 O O . ALA A 1 101 ? 0.932 14.931 -18.316 1.00 91.25 101 ALA A O 1
ATOM 771 N N . ALA A 1 102 ? -0.050 13.695 -19.914 1.00 91.19 102 ALA A N 1
ATOM 772 C CA . ALA A 1 102 ? -1.387 13.810 -19.344 1.00 91.19 102 ALA A CA 1
ATOM 773 C C . ALA A 1 102 ? -1.494 12.988 -18.054 1.00 91.19 102 ALA A C 1
ATOM 775 O O . ALA A 1 102 ? -2.027 13.473 -17.052 1.00 91.19 102 ALA A O 1
ATOM 776 N N . GLU A 1 103 ? -0.927 11.780 -18.040 1.00 91.06 103 GLU A N 1
ATOM 777 C CA . GLU A 1 103 ? -0.863 10.949 -16.833 1.00 91.06 103 GLU A CA 1
ATOM 778 C C . GLU A 1 103 ? 0.062 11.550 -15.759 1.00 91.06 103 GLU A C 1
ATOM 780 O O . GLU A 1 103 ? -0.208 11.401 -14.568 1.00 91.06 103 GLU A O 1
ATOM 785 N N . GLY A 1 104 ? 1.120 12.259 -16.167 1.00 91.00 104 GLY A N 1
ATOM 786 C CA . GLY A 1 104 ? 2.072 12.919 -15.267 1.00 91.00 104 GLY A CA 1
ATOM 787 C C . GLY A 1 104 ? 1.575 14.236 -14.665 1.00 91.00 104 GLY A C 1
ATOM 788 O O . GLY A 1 104 ? 2.178 14.746 -13.720 1.00 91.00 104 GLY A O 1
ATOM 789 N N . SER A 1 105 ? 0.478 14.791 -15.186 1.00 93.44 105 SER A N 1
ATOM 790 C CA . SER A 1 105 ? -0.160 15.987 -14.631 1.00 93.44 105 SER A CA 1
ATOM 791 C C . SER A 1 105 ? -0.691 15.746 -13.210 1.00 93.44 105 SER A C 1
ATOM 793 O O . SER A 1 105 ? -0.920 14.609 -12.794 1.00 93.44 105 SER A O 1
ATOM 795 N N . ALA A 1 106 ? -0.954 16.818 -12.454 1.00 90.44 106 ALA A N 1
ATOM 796 C CA . ALA A 1 106 ? -1.549 16.702 -11.119 1.00 90.44 106 ALA A CA 1
ATOM 797 C C . ALA A 1 106 ? -2.899 15.957 -11.148 1.00 90.44 106 ALA A C 1
ATOM 799 O O . ALA A 1 106 ? -3.163 15.106 -10.298 1.00 90.44 106 ALA A O 1
ATOM 800 N N . GLU A 1 107 ? -3.736 16.230 -12.152 1.00 91.12 107 GLU A N 1
ATOM 801 C CA . GLU A 1 107 ? -5.011 15.536 -12.333 1.00 91.12 107 GLU A CA 1
ATOM 802 C C . GLU A 1 107 ? -4.806 14.062 -12.715 1.00 91.12 107 GLU A C 1
ATOM 804 O O . GLU A 1 107 ? -5.478 13.184 -12.169 1.00 91.12 107 GLU A O 1
ATOM 809 N N . GLY A 1 108 ? -3.855 13.784 -13.612 1.00 92.25 108 GLY A N 1
ATOM 810 C CA . GLY A 1 108 ? -3.472 12.433 -14.022 1.00 92.25 108 GLY A CA 1
ATOM 811 C C . GLY A 1 108 ? -2.999 11.582 -12.847 1.00 92.25 108 GLY A C 1
ATOM 812 O O . GLY A 1 108 ? -3.512 10.484 -12.641 1.00 92.25 108 GLY A O 1
ATOM 813 N N . LEU A 1 109 ? -2.120 12.127 -12.006 1.00 89.75 109 LEU A N 1
ATOM 814 C CA . LEU A 1 109 ? -1.633 11.484 -10.786 1.00 89.75 109 LEU A CA 1
ATOM 815 C C . LEU A 1 109 ? -2.759 11.183 -9.791 1.00 89.75 109 LEU A C 1
ATOM 817 O O . LEU A 1 109 ? -2.797 10.098 -9.211 1.00 89.75 109 LEU A O 1
ATOM 821 N N . LEU A 1 110 ? -3.694 12.119 -9.599 1.00 88.38 110 LEU A N 1
ATOM 822 C CA . LEU A 1 110 ? -4.851 11.907 -8.725 1.00 88.38 110 LEU A CA 1
ATOM 823 C C . LEU A 1 110 ? -5.796 10.837 -9.285 1.00 88.38 110 LEU A C 1
ATOM 825 O O . LEU A 1 110 ? -6.309 10.013 -8.528 1.00 88.38 110 LEU A O 1
ATOM 829 N N . ARG A 1 111 ? -6.019 10.826 -10.605 1.00 91.38 111 ARG A N 1
ATOM 830 C CA . ARG A 1 111 ? -6.801 9.786 -11.291 1.00 91.38 111 ARG A CA 1
ATOM 831 C C . ARG A 1 111 ? -6.152 8.418 -11.106 1.00 91.38 111 ARG A C 1
ATOM 833 O O . ARG A 1 111 ? -6.808 7.504 -10.617 1.00 91.38 111 ARG A O 1
ATOM 840 N N . TRP A 1 112 ? -4.853 8.325 -11.387 1.00 91.69 112 TRP A N 1
ATOM 841 C CA . TRP A 1 112 ? -4.046 7.127 -11.187 1.00 91.69 112 TRP A CA 1
ATOM 842 C C . TRP A 1 112 ? -4.146 6.619 -9.746 1.00 91.69 112 TRP A C 1
ATOM 844 O O . TRP A 1 112 ? -4.429 5.443 -9.533 1.00 91.69 112 TRP A O 1
ATOM 854 N N . GLN A 1 113 ? -3.986 7.498 -8.751 1.00 89.00 113 GLN A N 1
ATOM 855 C CA . GLN A 1 113 ? -4.058 7.119 -7.340 1.00 89.00 113 GLN A CA 1
ATOM 856 C C . GLN A 1 113 ? -5.438 6.553 -6.976 1.00 89.00 113 GLN A C 1
ATOM 858 O O . GLN A 1 113 ? -5.508 5.502 -6.340 1.00 89.00 113 GLN A O 1
ATOM 863 N N . ARG A 1 114 ? -6.532 7.191 -7.416 1.00 88.81 114 ARG A N 1
ATOM 864 C CA . ARG A 1 114 ? -7.899 6.696 -7.169 1.00 88.81 114 ARG A CA 1
ATOM 865 C C . ARG A 1 114 ? -8.126 5.305 -7.750 1.00 88.81 114 ARG A C 1
ATOM 867 O O . ARG A 1 114 ? -8.683 4.449 -7.069 1.00 88.81 114 ARG A O 1
ATOM 874 N N . GLU A 1 115 ? -7.660 5.055 -8.970 1.00 91.12 115 GLU A N 1
ATOM 875 C CA . GLU A 1 115 ? -7.765 3.726 -9.576 1.00 91.12 115 GLU A CA 1
ATOM 876 C C . GLU A 1 115 ? -6.970 2.668 -8.797 1.00 91.12 115 GLU A C 1
ATOM 878 O O . GLU A 1 115 ? -7.430 1.536 -8.661 1.00 91.12 115 GLU A O 1
ATOM 883 N N . ARG A 1 116 ? -5.784 3.009 -8.265 1.00 92.06 116 ARG A N 1
ATOM 884 C CA . ARG A 1 116 ? -5.018 2.075 -7.420 1.00 92.06 116 ARG A CA 1
ATOM 885 C C . ARG A 1 116 ? -5.772 1.757 -6.132 1.00 92.06 116 ARG A C 1
ATOM 887 O O . ARG A 1 116 ? -5.842 0.595 -5.755 1.00 92.06 116 ARG A O 1
ATOM 894 N N . VAL A 1 117 ? -6.391 2.753 -5.502 1.00 89.81 117 VAL A N 1
ATOM 895 C CA . VAL A 1 117 ? -7.207 2.561 -4.291 1.00 89.81 117 VAL A CA 1
ATOM 896 C C . VAL A 1 117 ? -8.407 1.650 -4.554 1.00 89.81 117 VAL A C 1
ATOM 898 O O . VAL A 1 117 ? -8.676 0.752 -3.762 1.00 89.81 117 VAL A O 1
ATOM 901 N N . GLN A 1 118 ? -9.100 1.830 -5.679 1.00 88.88 118 GLN A N 1
ATOM 902 C CA . GLN A 1 118 ? -10.231 0.977 -6.065 1.00 88.88 118 GLN A CA 1
ATOM 903 C C . GLN A 1 118 ? -9.817 -0.463 -6.396 1.00 88.88 118 GLN A C 1
ATOM 905 O O . GLN A 1 118 ? -10.624 -1.378 -6.251 1.00 88.88 118 GLN A O 1
ATOM 910 N N . ALA A 1 119 ? -8.571 -0.663 -6.827 1.00 90.31 119 ALA A N 1
ATOM 911 C CA . ALA A 1 119 ? -8.011 -1.969 -7.156 1.00 90.31 119 ALA A CA 1
ATOM 912 C C . ALA A 1 119 ? -7.398 -2.709 -5.951 1.00 90.31 119 ALA A C 1
ATOM 914 O O . ALA A 1 119 ? -6.808 -3.773 -6.137 1.00 90.31 119 ALA A O 1
ATOM 915 N N . LEU A 1 120 ? -7.496 -2.168 -4.730 1.00 91.50 120 LEU A N 1
ATOM 916 C CA . LEU A 1 120 ? -6.993 -2.848 -3.538 1.00 91.50 120 LEU A CA 1
ATOM 917 C C . LEU A 1 120 ? -7.761 -4.160 -3.282 1.00 91.50 120 LEU A C 1
ATOM 919 O O . LEU A 1 120 ? -8.994 -4.145 -3.275 1.00 91.50 120 LEU A O 1
ATOM 923 N N . PRO A 1 121 ? -7.061 -5.274 -2.998 1.00 91.06 121 PRO A N 1
ATOM 924 C CA . PRO A 1 121 ? -7.692 -6.548 -2.659 1.00 91.06 121 PRO A CA 1
ATOM 925 C C . PRO A 1 121 ? -8.128 -6.542 -1.187 1.00 91.06 121 PRO A C 1
ATOM 927 O O . PRO A 1 121 ? -7.463 -7.126 -0.332 1.00 91.06 121 PRO A O 1
ATOM 930 N N . LEU A 1 122 ? -9.199 -5.809 -0.869 1.00 93.62 122 LEU A N 1
ATOM 931 C CA . LEU A 1 122 ? -9.651 -5.567 0.510 1.00 93.62 122 LEU A CA 1
ATOM 932 C C . LEU A 1 122 ? -9.869 -6.862 1.306 1.00 93.62 122 LEU A C 1
ATOM 934 O O . LEU A 1 122 ? -9.536 -6.916 2.485 1.00 93.62 122 LEU A O 1
ATOM 938 N N . GLU A 1 123 ? -10.346 -7.914 0.646 1.00 90.94 123 GLU A N 1
ATOM 939 C CA . GLU A 1 123 ? -10.558 -9.251 1.208 1.00 90.94 123 GLU A CA 1
ATOM 940 C C . GLU A 1 123 ? -9.269 -9.941 1.690 1.00 90.94 123 GLU A C 1
ATOM 942 O O . GLU A 1 123 ? -9.323 -10.868 2.494 1.00 90.94 123 GLU A O 1
ATOM 947 N N . ARG A 1 124 ? -8.098 -9.482 1.226 1.00 89.88 124 ARG A N 1
ATOM 948 C CA . ARG A 1 124 ? -6.778 -9.987 1.644 1.00 89.88 124 ARG A CA 1
ATOM 949 C C . ARG A 1 124 ? -6.129 -9.133 2.734 1.00 89.88 124 ARG A C 1
ATOM 951 O O . ARG A 1 124 ? -5.029 -9.468 3.182 1.00 89.88 124 ARG A O 1
ATOM 958 N N . LEU A 1 125 ? -6.759 -8.025 3.127 1.00 95.94 125 LEU A N 1
ATOM 959 C CA . LEU A 1 125 ? -6.257 -7.099 4.141 1.00 95.94 125 LEU A CA 1
ATOM 960 C C . LEU A 1 125 ? -6.832 -7.428 5.522 1.00 95.94 125 LEU A C 1
ATOM 962 O O . LEU A 1 125 ? -7.904 -8.013 5.657 1.00 95.94 125 LEU A O 1
ATOM 966 N N . VAL A 1 126 ? -6.132 -7.015 6.579 1.00 97.50 126 VAL A N 1
ATOM 967 C CA . VAL A 1 126 ? -6.602 -7.226 7.953 1.00 97.50 126 VAL A CA 1
ATOM 968 C C . VAL A 1 126 ? -7.724 -6.240 8.264 1.00 97.50 126 VAL A C 1
ATOM 970 O O . VAL A 1 126 ? -7.538 -5.030 8.207 1.00 97.50 126 VAL A O 1
ATOM 973 N N . LYS A 1 127 ? -8.899 -6.736 8.641 1.00 97.88 127 LYS A N 1
ATOM 974 C CA . LYS A 1 127 ? -10.036 -5.885 9.014 1.00 97.88 127 LYS A CA 1
ATOM 975 C C . LYS A 1 127 ? -9.953 -5.509 10.484 1.00 97.88 127 LYS A C 1
ATOM 977 O O . LYS A 1 127 ? -10.144 -6.358 11.346 1.00 97.88 127 LYS A O 1
ATOM 982 N N . VAL A 1 128 ? -9.743 -4.231 10.785 1.00 98.00 128 VAL A N 1
ATOM 983 C CA . VAL A 1 128 ? -9.778 -3.711 12.159 1.00 98.00 128 VAL A CA 1
ATOM 984 C C . VAL A 1 128 ? -11.099 -2.973 12.355 1.00 98.00 128 VAL A C 1
ATOM 986 O O . VAL A 1 128 ? -11.205 -1.765 12.136 1.00 98.00 128 VAL A O 1
ATOM 989 N N . LYS A 1 129 ? -12.143 -3.729 12.713 1.00 97.06 129 LYS A N 1
ATOM 990 C CA . LYS A 1 129 ? -13.507 -3.207 12.881 1.00 97.06 129 LYS A CA 1
ATOM 991 C C . LYS A 1 129 ? -13.689 -2.541 14.244 1.00 97.06 129 LYS A C 1
ATOM 993 O O . LYS A 1 129 ? -13.293 -3.097 15.268 1.00 97.06 129 LYS A O 1
ATOM 998 N N . ARG A 1 130 ? -14.303 -1.362 14.236 1.00 96.12 130 ARG A N 1
ATOM 999 C CA . ARG A 1 130 ? -14.718 -0.547 15.385 1.00 96.12 130 ARG A CA 1
ATOM 1000 C C . ARG A 1 130 ? -16.188 -0.139 15.194 1.00 96.12 130 ARG A C 1
ATOM 1002 O O . ARG A 1 130 ? -16.993 -0.965 14.774 1.00 96.12 130 ARG A O 1
ATOM 1009 N N . ARG A 1 131 ? -16.555 1.108 15.515 1.00 96.69 131 ARG A N 1
ATOM 1010 C CA . ARG A 1 131 ? -17.942 1.607 15.518 1.00 96.69 131 ARG A CA 1
ATOM 1011 C C . ARG A 1 131 ? -18.424 2.101 14.153 1.00 96.69 131 ARG A C 1
ATOM 1013 O O . ARG A 1 131 ? -19.615 2.019 13.878 1.00 96.69 131 ARG A O 1
ATOM 1020 N N . THR A 1 132 ? -17.537 2.621 13.308 1.00 96.69 132 THR A N 1
ATOM 1021 C CA . THR A 1 132 ? -17.909 3.154 11.985 1.00 96.69 132 THR A CA 1
ATOM 1022 C C . THR A 1 132 ? -17.853 2.079 10.891 1.00 96.69 132 THR A C 1
ATOM 1024 O O . THR A 1 132 ? -17.235 1.029 11.088 1.00 96.69 132 THR A O 1
ATOM 1027 N N . PRO A 1 133 ? -18.390 2.346 9.687 1.00 96.81 133 PRO A N 1
ATOM 1028 C CA . PRO A 1 133 ? -17.959 1.667 8.460 1.00 96.81 133 PRO A CA 1
ATOM 1029 C C . PRO A 1 133 ? -16.445 1.815 8.206 1.00 96.81 133 PRO A C 1
ATOM 1031 O O . PRO A 1 133 ? -15.780 2.624 8.858 1.00 96.81 133 PRO A O 1
ATOM 1034 N N . PHE A 1 134 ? -15.888 1.049 7.262 1.00 97.75 134 PHE A N 1
ATOM 1035 C CA . PHE A 1 134 ? -14.459 1.093 6.923 1.00 97.75 134 PHE A CA 1
ATOM 1036 C C . PHE A 1 134 ? -14.094 2.397 6.204 1.00 97.75 134 PHE A C 1
ATOM 1038 O O . PHE A 1 134 ? -14.316 2.535 5.006 1.00 97.75 134 PHE A O 1
ATOM 1045 N N . VAL A 1 135 ? -13.526 3.365 6.921 1.00 97.25 135 VAL A N 1
ATOM 1046 C CA . VAL A 1 135 ? -13.274 4.713 6.375 1.00 97.25 135 VAL A CA 1
ATOM 1047 C C . VAL A 1 135 ? -11.927 4.847 5.664 1.00 97.25 135 VAL A C 1
ATOM 1049 O O . VAL A 1 135 ? -11.735 5.778 4.880 1.00 97.25 135 VAL A O 1
ATOM 1052 N N . ALA A 1 136 ? -10.985 3.938 5.929 1.00 97.62 136 ALA A N 1
ATOM 1053 C CA . ALA A 1 136 ? -9.632 4.016 5.388 1.00 97.62 136 ALA A CA 1
ATOM 1054 C C . ALA A 1 136 ? -8.977 2.645 5.183 1.00 97.62 136 ALA A C 1
ATOM 1056 O O . ALA A 1 136 ? -9.328 1.659 5.836 1.00 97.62 136 ALA A O 1
ATOM 1057 N N . VAL A 1 137 ? -7.966 2.635 4.317 1.00 98.06 137 VAL A N 1
ATOM 1058 C CA . VAL A 1 137 ? -6.914 1.621 4.252 1.00 98.06 137 VAL A CA 1
ATOM 1059 C C . VAL A 1 137 ? -5.649 2.231 4.849 1.00 98.06 137 VAL A C 1
ATOM 1061 O O . VAL A 1 137 ? -5.267 3.346 4.487 1.00 98.06 137 VAL A O 1
ATOM 1064 N N . ILE A 1 138 ? -4.997 1.514 5.760 1.00 98.44 138 ILE A N 1
ATOM 1065 C CA . ILE A 1 138 ? -3.777 1.956 6.432 1.00 98.44 138 ILE A CA 1
ATOM 1066 C C . ILE A 1 138 ? -2.616 1.009 6.138 1.00 98.44 138 ILE A C 1
ATOM 1068 O O . ILE A 1 138 ? -2.736 -0.203 6.274 1.00 98.44 138 ILE A O 1
ATOM 1072 N N . TRP A 1 139 ? -1.474 1.569 5.760 1.00 98.50 139 TRP A N 1
ATOM 1073 C CA . TRP A 1 139 ? -0.194 0.874 5.684 1.00 98.50 139 TRP A CA 1
ATOM 1074 C C . TRP A 1 139 ? 0.615 1.248 6.918 1.00 98.50 139 TRP A C 1
ATOM 1076 O O . TRP A 1 139 ? 1.047 2.397 7.053 1.00 98.50 139 TRP A O 1
ATOM 1086 N N . SER A 1 140 ? 0.723 0.317 7.864 1.00 98.56 140 SER A N 1
ATOM 1087 C CA . SER A 1 140 ? 1.063 0.630 9.254 1.00 98.56 140 SER A CA 1
ATOM 1088 C C . SER A 1 140 ? 1.971 -0.433 9.864 1.00 98.56 140 SER A C 1
ATOM 1090 O O . SER A 1 140 ? 1.883 -1.611 9.514 1.00 98.56 140 SER A O 1
ATOM 1092 N N . ALA A 1 141 ? 2.846 -0.013 10.779 1.00 98.44 141 ALA A N 1
ATOM 1093 C CA . ALA A 1 141 ? 3.869 -0.869 11.372 1.00 98.44 141 ALA A CA 1
ATOM 1094 C C . ALA A 1 141 ? 3.829 -0.859 12.909 1.00 98.44 141 ALA A C 1
ATOM 1096 O O . ALA A 1 141 ? 3.733 0.212 13.518 1.00 98.44 141 ALA A O 1
ATOM 1097 N N . PRO A 1 142 ? 3.976 -2.025 13.565 1.00 97.69 142 PRO A N 1
ATOM 1098 C CA . PRO A 1 142 ? 3.862 -2.139 15.012 1.00 97.69 142 PRO A CA 1
ATOM 1099 C C . PRO A 1 142 ? 5.124 -1.678 15.761 1.00 97.69 142 PRO A C 1
ATOM 1101 O O . PRO A 1 142 ? 5.118 -1.540 16.991 1.00 97.69 142 PRO A O 1
ATOM 1104 N N . ASP A 1 143 ? 6.226 -1.458 15.045 1.00 97.50 143 ASP A N 1
ATOM 1105 C CA . ASP A 1 143 ? 7.472 -0.845 15.512 1.00 97.50 143 ASP A CA 1
ATOM 1106 C C . ASP A 1 143 ? 7.579 0.650 15.139 1.00 97.50 143 ASP A C 1
ATOM 1108 O O . ASP A 1 143 ? 8.620 1.267 15.350 1.00 97.50 143 ASP A O 1
ATOM 1112 N N . CYS A 1 144 ? 6.496 1.271 14.648 1.00 98.12 144 CYS A N 1
ATOM 1113 C CA . CYS A 1 144 ? 6.457 2.698 14.325 1.00 98.12 144 CYS A CA 1
ATOM 1114 C C . CYS A 1 144 ? 5.702 3.525 15.394 1.00 98.12 144 CYS A C 1
ATOM 1116 O O . CYS A 1 144 ? 4.504 3.312 15.611 1.00 98.12 144 CYS A O 1
ATOM 1118 N N . PRO A 1 145 ? 6.328 4.543 16.019 1.00 96.88 145 PRO A N 1
ATOM 1119 C CA . PRO A 1 145 ? 5.661 5.385 17.019 1.00 96.88 145 PRO A CA 1
ATOM 1120 C C . PRO A 1 145 ? 4.530 6.246 16.432 1.00 96.88 145 PRO A C 1
ATOM 1122 O O . PRO A 1 145 ? 3.511 6.445 17.092 1.00 96.88 145 PRO A O 1
ATOM 1125 N N . PHE A 1 146 ? 4.652 6.716 15.186 1.00 98.12 146 PHE A N 1
ATOM 1126 C CA . PHE A 1 146 ? 3.582 7.466 14.514 1.00 98.12 146 PHE A CA 1
ATOM 1127 C C . PHE A 1 146 ? 2.380 6.581 14.167 1.00 98.12 146 PHE A C 1
ATOM 1129 O O . PHE A 1 146 ? 1.244 7.038 14.233 1.00 98.12 146 PHE A O 1
ATOM 1136 N N . CYS A 1 147 ? 2.604 5.296 13.882 1.00 98.44 147 CYS A N 1
ATOM 1137 C CA . CYS A 1 147 ? 1.514 4.336 13.716 1.00 98.44 147 CYS A CA 1
ATOM 1138 C C . CYS A 1 147 ? 0.737 4.139 15.023 1.00 98.44 147 CYS A C 1
ATOM 1140 O O . CYS A 1 147 ? -0.482 4.017 14.996 1.00 98.44 147 CYS A O 1
ATOM 1142 N N . ARG A 1 148 ? 1.412 4.177 16.182 1.00 97.81 148 ARG A N 1
ATOM 1143 C CA . ARG A 1 148 ? 0.733 4.134 17.490 1.00 97.81 148 ARG A CA 1
ATOM 1144 C C . ARG A 1 148 ? -0.107 5.382 17.747 1.00 97.81 148 ARG A C 1
ATOM 1146 O O . ARG A 1 148 ? -1.179 5.273 18.328 1.00 97.81 148 ARG A O 1
ATOM 1153 N N . LYS A 1 149 ? 0.349 6.559 17.299 1.00 97.50 149 LYS A N 1
ATOM 1154 C CA . LYS A 1 149 ? -0.474 7.783 17.332 1.00 97.50 149 LYS A CA 1
ATOM 1155 C C . LYS A 1 149 ? -1.739 7.619 16.488 1.00 97.50 149 LYS A C 1
ATOM 1157 O O . LYS A 1 149 ? -2.825 7.900 16.982 1.00 97.50 149 LYS A O 1
ATOM 1162 N N . LEU A 1 150 ? -1.590 7.115 15.259 1.00 98.56 150 LEU A N 1
ATOM 1163 C CA . LEU A 1 150 ? -2.718 6.808 14.378 1.00 98.56 150 LEU A CA 1
ATOM 1164 C C . LEU A 1 150 ? -3.715 5.865 15.053 1.00 98.56 150 LEU A C 1
ATOM 1166 O O . LEU A 1 150 ? -4.902 6.171 15.068 1.00 98.56 150 LEU A O 1
ATOM 1170 N N . GLU A 1 151 ? -3.256 4.760 15.641 1.00 98.12 151 GLU A N 1
ATOM 1171 C CA . GLU A 1 151 ? -4.184 3.810 16.258 1.00 98.12 151 GLU A CA 1
ATOM 1172 C C . GLU A 1 151 ? -4.952 4.381 17.443 1.00 98.12 151 GLU A C 1
ATOM 1174 O O . GLU A 1 151 ? -6.158 4.162 17.512 1.00 98.12 151 GLU A O 1
ATOM 1179 N N . ARG A 1 152 ? -4.328 5.200 18.298 1.00 97.12 152 ARG A N 1
ATOM 1180 C CA . ARG A 1 152 ? -5.073 5.917 19.346 1.00 97.12 152 ARG A CA 1
ATOM 1181 C C . ARG A 1 152 ? -6.169 6.802 18.765 1.00 97.12 152 ARG A C 1
ATOM 1183 O O . ARG A 1 152 ? -7.308 6.733 19.212 1.00 97.12 152 ARG A O 1
ATOM 1190 N N . SER A 1 153 ? -5.859 7.571 17.717 1.00 97.69 153 SER A N 1
ATOM 1191 C CA . SER A 1 153 ? -6.864 8.400 17.039 1.00 97.69 153 SER A CA 1
ATOM 1192 C C . SER A 1 153 ? -8.003 7.565 16.440 1.00 97.69 153 SER A C 1
ATOM 1194 O O . SER A 1 153 ? -9.160 7.988 16.466 1.00 97.69 153 SER A O 1
ATOM 1196 N N . LEU A 1 154 ? -7.698 6.382 15.893 1.00 98.00 154 LEU A N 1
ATOM 1197 C CA . LEU A 1 154 ? -8.703 5.467 15.352 1.00 98.00 154 LEU A CA 1
ATOM 1198 C C . LEU A 1 154 ? -9.569 4.845 16.459 1.00 98.00 154 LEU A C 1
ATOM 1200 O O . LEU A 1 154 ? -10.779 4.723 16.261 1.00 98.00 154 LEU A O 1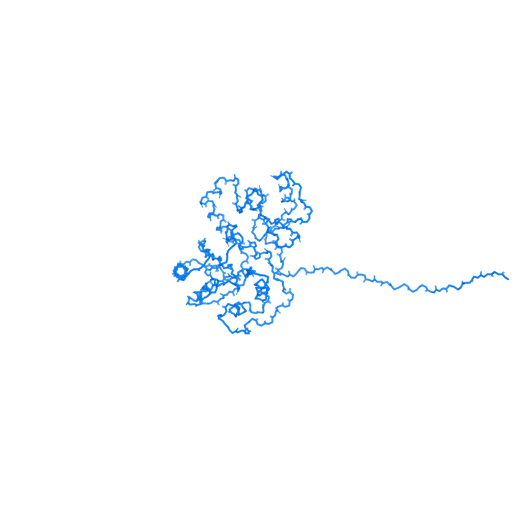
ATOM 1204 N N . GLU A 1 155 ? -8.993 4.481 17.608 1.00 96.62 155 GLU A N 1
ATOM 1205 C CA . GLU A 1 155 ? -9.741 3.978 18.768 1.00 96.62 155 GLU A CA 1
ATOM 1206 C C . GLU A 1 155 ? -10.661 5.058 19.357 1.00 96.62 155 GLU A C 1
ATOM 1208 O O . GLU A 1 155 ? -11.866 4.831 19.485 1.00 96.62 155 GLU A O 1
ATOM 1213 N N . GLU A 1 156 ? -10.141 6.265 19.606 1.00 96.00 156 GLU A N 1
ATOM 1214 C CA . GLU A 1 156 ? -10.911 7.414 20.107 1.00 96.00 156 GLU A CA 1
ATOM 1215 C C . GLU A 1 156 ? -12.107 7.735 19.195 1.00 96.00 156 GLU A C 1
ATOM 1217 O O . GLU A 1 156 ? -13.250 7.873 19.646 1.00 96.00 156 GLU A O 1
ATOM 1222 N N . ALA A 1 157 ? -11.870 7.785 17.882 1.00 96.50 157 ALA A N 1
ATOM 1223 C CA . ALA A 1 157 ? -12.916 8.040 16.898 1.00 96.50 157 ALA A CA 1
ATOM 1224 C C . ALA A 1 157 ? -13.844 6.831 16.665 1.00 96.50 157 ALA A C 1
ATOM 1226 O O . ALA A 1 157 ? -14.916 6.977 16.079 1.00 96.50 157 ALA A O 1
ATOM 1227 N N . GLY A 1 158 ? -13.462 5.629 17.109 1.00 96.94 158 GLY A N 1
ATOM 1228 C CA . GLY A 1 158 ? -14.162 4.386 16.792 1.00 96.94 158 GLY A CA 1
ATOM 1229 C C . GLY A 1 158 ? -14.121 4.026 15.304 1.00 96.94 158 GLY A C 1
ATOM 1230 O O . GLY A 1 158 ? -15.069 3.419 14.806 1.00 96.94 158 GLY A O 1
ATOM 1231 N N . ALA A 1 159 ? -13.054 4.395 14.597 1.00 97.75 159 ALA A N 1
ATOM 12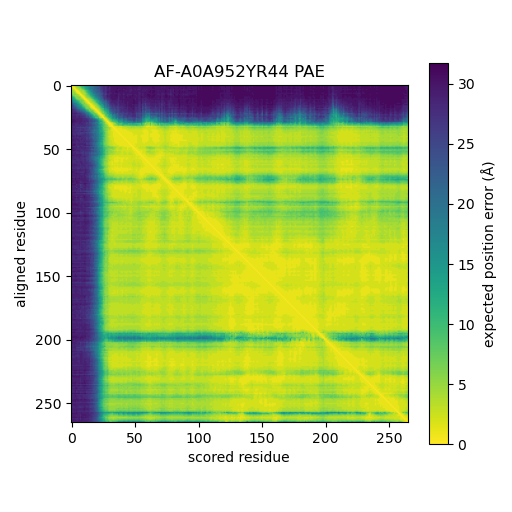32 C CA . ALA A 1 159 ? -12.934 4.294 13.147 1.00 97.75 159 ALA A CA 1
ATOM 1233 C C . ALA A 1 159 ? -12.493 2.898 12.672 1.00 97.75 159 ALA A C 1
ATOM 1235 O O . ALA A 1 159 ? -11.398 2.431 12.998 1.00 97.75 159 ALA A O 1
ATOM 1236 N N . SER A 1 160 ? -13.317 2.232 11.863 1.00 98.31 160 SER A N 1
ATOM 1237 C CA . SER A 1 160 ? -12.939 0.960 11.232 1.00 98.31 160 SER A CA 1
ATOM 1238 C C . SER A 1 160 ? -12.008 1.184 10.041 1.00 98.31 160 SER A C 1
ATOM 1240 O O . SER A 1 160 ? -12.233 2.092 9.236 1.00 98.31 160 SER A O 1
ATOM 1242 N N . VAL A 1 161 ? -10.993 0.331 9.894 1.00 98.50 161 VAL A N 1
ATOM 1243 C CA . VAL A 1 161 ? -9.999 0.418 8.811 1.00 98.50 161 VAL A CA 1
ATOM 1244 C C . VAL A 1 161 ? -9.610 -0.957 8.273 1.00 98.50 161 VAL A C 1
ATOM 1246 O O . VAL A 1 161 ? -9.671 -1.959 8.988 1.00 98.50 161 VAL A O 1
ATOM 1249 N N . TYR A 1 162 ? -9.198 -0.994 7.009 1.00 98.56 162 TYR A N 1
ATOM 1250 C CA . TYR A 1 162 ? -8.426 -2.102 6.456 1.00 98.56 162 TYR A CA 1
ATOM 1251 C C . TYR A 1 162 ? -6.945 -1.844 6.714 1.00 98.56 162 TYR A C 1
ATOM 1253 O O . TYR A 1 162 ? -6.437 -0.765 6.430 1.00 98.56 162 TYR A O 1
ATOM 1261 N N . LEU A 1 163 ? -6.245 -2.833 7.240 1.00 98.62 163 LEU A N 1
ATOM 1262 C CA . LEU A 1 163 ? -4.843 -2.765 7.598 1.00 98.62 163 LEU A CA 1
ATOM 1263 C C . LEU A 1 163 ? -4.008 -3.593 6.621 1.00 98.62 163 LEU A C 1
ATOM 1265 O O . LEU A 1 163 ? -4.270 -4.770 6.373 1.00 98.62 163 LEU A O 1
ATOM 1269 N N . VAL A 1 164 ? -2.953 -2.957 6.135 1.00 98.38 164 VAL A N 1
ATOM 1270 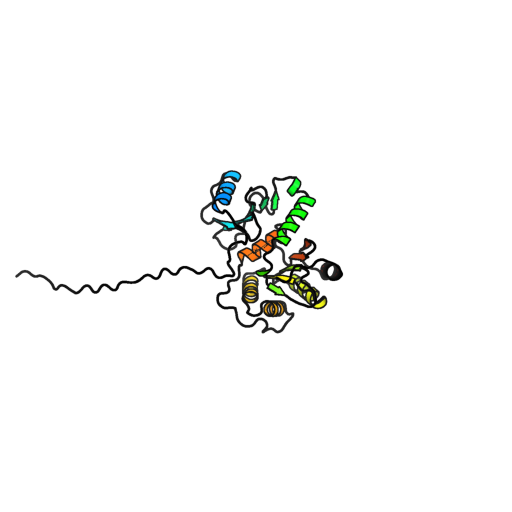C CA . VAL A 1 164 ? -1.822 -3.540 5.423 1.00 98.38 164 VAL A CA 1
ATOM 1271 C C . VAL A 1 164 ? -0.656 -3.551 6.427 1.00 98.38 164 VAL A C 1
ATOM 1273 O O . VAL A 1 164 ? 0.032 -2.533 6.571 1.00 98.38 164 VAL A O 1
ATOM 1276 N N . PRO A 1 165 ? -0.484 -4.630 7.217 1.00 97.94 165 PRO A N 1
ATOM 1277 C CA . PRO A 1 165 ? 0.510 -4.652 8.284 1.00 97.94 165 PRO A CA 1
ATOM 1278 C C . PRO A 1 165 ? 1.909 -4.830 7.688 1.00 97.94 165 PRO A C 1
ATOM 1280 O O . PRO A 1 165 ? 2.107 -5.693 6.842 1.00 97.94 165 PRO A O 1
ATOM 1283 N N . VAL A 1 166 ? 2.881 -4.037 8.137 1.00 97.69 166 VAL A N 1
ATOM 1284 C CA . VAL A 1 166 ? 4.289 -4.077 7.685 1.00 97.69 166 VAL A CA 1
ATOM 1285 C C . VAL A 1 166 ? 5.261 -3.862 8.847 1.00 97.69 166 VAL A C 1
ATOM 1287 O O . VAL A 1 166 ? 4.827 -3.751 9.988 1.00 97.69 166 VAL A O 1
ATOM 1290 N N . GLY A 1 167 ? 6.571 -3.829 8.603 1.00 96.75 167 GLY A N 1
ATOM 1291 C CA . GLY A 1 167 ? 7.581 -3.490 9.608 1.00 96.75 167 GLY A CA 1
ATOM 1292 C C . GLY A 1 167 ? 8.542 -2.409 9.130 1.00 96.75 167 GLY A C 1
ATOM 1293 O O . GLY A 1 167 ? 8.727 -2.221 7.928 1.00 96.75 167 GLY A O 1
ATOM 1294 N N . LEU A 1 168 ? 9.179 -1.715 10.074 1.00 96.25 168 LEU A N 1
ATOM 1295 C CA . LEU A 1 168 ? 10.348 -0.867 9.801 1.00 96.25 168 LEU A CA 1
ATOM 1296 C C . LEU A 1 168 ? 11.671 -1.624 9.986 1.00 96.25 168 LEU A C 1
ATOM 1298 O O . LEU A 1 168 ? 12.706 -1.227 9.455 1.00 96.25 168 LEU A O 1
ATOM 1302 N N . SER A 1 169 ? 11.622 -2.729 10.724 1.00 95.50 169 SER A N 1
ATOM 1303 C CA . SER A 1 169 ? 12.725 -3.646 10.989 1.00 95.50 169 SER A CA 1
ATOM 1304 C C . SER A 1 169 ? 12.330 -5.093 10.675 1.00 95.50 169 SER A C 1
ATOM 1306 O O . SER A 1 169 ? 11.152 -5.406 10.489 1.00 95.50 169 SER A O 1
ATOM 1308 N N . ALA A 1 170 ? 13.309 -6.004 10.668 1.00 95.31 170 ALA A N 1
ATOM 1309 C CA . ALA A 1 170 ? 13.043 -7.439 10.539 1.00 95.31 170 ALA A CA 1
ATOM 1310 C C . ALA A 1 170 ? 12.109 -7.957 11.651 1.00 95.31 170 ALA A C 1
ATOM 1312 O O . ALA A 1 170 ? 11.214 -8.759 11.385 1.00 95.31 170 ALA A O 1
ATOM 1313 N N . ASP A 1 171 ? 12.266 -7.454 12.881 1.00 96.69 171 ASP A N 1
ATOM 1314 C CA . ASP A 1 171 ? 11.366 -7.791 13.986 1.00 96.69 171 ASP A CA 1
ATOM 1315 C C . ASP A 1 171 ? 9.956 -7.219 13.778 1.00 96.69 171 ASP A C 1
ATOM 1317 O O . ASP A 1 171 ? 8.966 -7.919 13.987 1.00 96.69 171 ASP A O 1
ATOM 1321 N N . GLY A 1 172 ? 9.853 -5.984 13.278 1.00 97.44 172 GLY A N 1
ATOM 1322 C CA . GLY A 1 172 ? 8.580 -5.380 12.883 1.00 97.44 172 GLY A CA 1
ATOM 1323 C C . GLY A 1 172 ? 7.828 -6.233 11.862 1.00 97.44 172 GLY A C 1
ATOM 1324 O O . 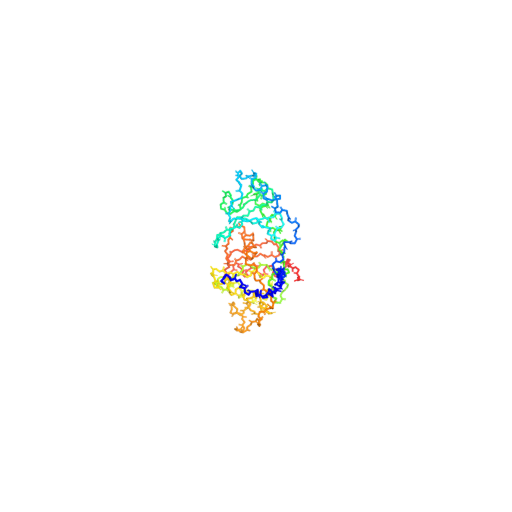GLY A 1 172 ? 6.650 -6.530 12.059 1.00 97.44 172 GLY A O 1
ATOM 1325 N N . PHE A 1 173 ? 8.514 -6.706 10.816 1.00 97.19 173 PHE A N 1
ATOM 1326 C CA . PHE A 1 173 ? 7.915 -7.596 9.817 1.00 97.19 173 PHE A CA 1
ATOM 1327 C C . PHE A 1 173 ? 7.514 -8.945 10.411 1.00 97.19 173 PHE A C 1
ATOM 1329 O O . PHE A 1 173 ? 6.426 -9.436 10.117 1.00 97.19 173 PHE A O 1
ATOM 1336 N N . ARG A 1 174 ? 8.339 -9.522 11.292 1.00 97.06 174 ARG A N 1
ATOM 1337 C CA . ARG A 1 174 ? 8.007 -10.759 12.014 1.00 97.06 174 ARG A CA 1
ATOM 1338 C C . ARG A 1 174 ? 6.728 -10.596 12.841 1.00 97.06 174 ARG A C 1
ATOM 1340 O O . ARG A 1 174 ? 5.863 -11.468 12.805 1.00 97.06 174 ARG A O 1
ATOM 1347 N N . ARG A 1 175 ? 6.577 -9.480 13.557 1.00 97.38 175 ARG A N 1
ATOM 1348 C CA . ARG A 1 175 ? 5.371 -9.165 14.340 1.00 97.38 175 ARG A CA 1
ATOM 1349 C C . ARG A 1 175 ? 4.150 -8.942 13.447 1.00 97.38 175 ARG A C 1
ATOM 1351 O O . ARG A 1 175 ? 3.078 -9.447 13.756 1.00 97.38 175 ARG A O 1
ATOM 1358 N N . SER A 1 176 ? 4.307 -8.260 12.318 1.00 98.06 176 SER A N 1
ATOM 1359 C CA . SER A 1 176 ? 3.225 -8.078 11.340 1.00 98.06 176 SER A CA 1
ATOM 1360 C C . SER A 1 176 ? 2.787 -9.387 10.688 1.00 98.06 176 SER A C 1
ATOM 1362 O O . SER A 1 176 ? 1.592 -9.600 10.504 1.00 98.06 176 SER A O 1
ATOM 1364 N N . ALA A 1 177 ? 3.716 -10.312 10.437 1.00 97.50 177 ALA A N 1
ATOM 1365 C CA . ALA A 1 177 ? 3.385 -11.661 9.991 1.00 97.50 177 ALA A CA 1
ATOM 1366 C C . ALA A 1 177 ? 2.582 -12.437 11.050 1.00 97.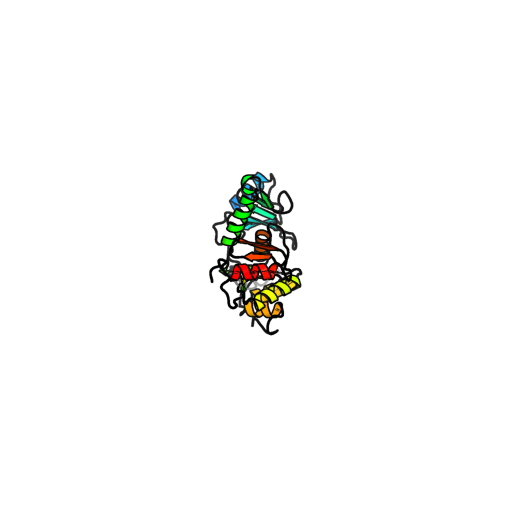50 177 ALA A C 1
ATOM 1368 O O . ALA A 1 177 ? 1.604 -13.100 10.711 1.00 97.50 177 ALA A O 1
ATOM 1369 N N . GLN A 1 178 ? 2.946 -12.312 12.334 1.00 97.19 178 GLN A N 1
ATOM 1370 C CA . GLN A 1 178 ? 2.181 -12.901 13.442 1.00 97.19 178 GLN A CA 1
ATOM 1371 C C . GLN A 1 178 ? 0.763 -12.328 13.518 1.00 97.19 178 GLN A C 1
ATOM 1373 O O . GLN A 1 178 ? -0.190 -13.090 13.636 1.00 97.19 178 GLN A O 1
ATOM 1378 N N . VAL A 1 179 ? 0.616 -11.006 13.385 1.00 97.88 179 VAL A N 1
ATOM 1379 C CA . VAL A 1 179 ? -0.694 -10.343 13.312 1.00 97.88 179 VAL A CA 1
ATOM 1380 C C . VAL A 1 179 ? -1.509 -10.877 12.138 1.00 97.88 179 VAL A C 1
ATOM 1382 O O . VAL A 1 179 ? -2.648 -11.289 12.325 1.00 97.88 179 VAL A O 1
ATOM 1385 N N . TYR A 1 180 ? -0.929 -10.909 10.938 1.00 97.81 180 TYR A N 1
ATOM 1386 C CA . TYR A 1 180 ? -1.621 -11.344 9.727 1.00 97.81 180 TYR A CA 1
ATOM 1387 C C . TYR A 1 180 ? -2.105 -12.796 9.818 1.00 97.81 180 TYR A C 1
ATOM 1389 O O . TYR A 1 180 ? -3.238 -13.111 9.449 1.00 97.81 180 TYR A O 1
ATOM 1397 N N . CYS A 1 181 ? -1.254 -13.682 10.333 1.00 97.06 181 CYS A N 1
ATOM 1398 C CA . CYS A 1 181 ? -1.556 -15.105 10.426 1.00 97.06 181 CYS A CA 1
ATOM 1399 C C . CYS A 1 181 ? -2.324 -15.519 11.673 1.00 97.06 181 CYS A C 1
ATOM 1401 O O . CYS A 1 181 ? -2.723 -16.673 11.766 1.00 97.06 181 CYS A O 1
ATOM 1403 N N . SER A 1 182 ? -2.573 -14.606 12.601 1.00 97.50 182 SER A N 1
ATOM 1404 C CA . SER A 1 182 ? -3.406 -14.822 13.779 1.00 97.50 182 SER A CA 1
ATOM 1405 C C . SER A 1 182 ? -4.813 -15.344 13.430 1.00 97.50 182 SER A C 1
ATOM 1407 O O . SER A 1 182 ? -5.354 -15.030 12.365 1.00 97.50 182 SER A O 1
ATOM 1409 N N . ALA A 1 183 ? -5.423 -16.120 14.331 1.00 96.25 183 ALA A N 1
ATOM 1410 C CA . ALA A 1 183 ? -6.834 -16.507 14.249 1.00 96.25 183 ALA A CA 1
ATOM 1411 C C . ALA A 1 183 ? -7.774 -15.300 14.422 1.00 96.25 183 ALA A C 1
ATOM 1413 O O . ALA A 1 183 ? -8.838 -15.253 13.808 1.00 96.25 183 ALA A O 1
ATOM 1414 N N . ASP A 1 184 ? -7.346 -14.298 15.192 1.00 96.94 184 ASP A N 1
ATOM 1415 C CA . ASP A 1 184 ? -7.951 -12.971 15.294 1.00 96.94 184 ASP A CA 1
ATOM 1416 C C . ASP A 1 184 ? -6.907 -11.891 14.936 1.00 96.94 184 ASP A C 1
ATOM 1418 O O . ASP A 1 184 ? -6.204 -11.360 15.804 1.00 96.94 184 ASP A O 1
ATOM 1422 N N . PRO A 1 185 ? -6.736 -11.555 13.647 1.00 97.38 185 PRO A N 1
ATOM 1423 C CA . PRO A 1 185 ? -5.777 -10.534 13.233 1.00 97.38 185 PRO A CA 1
ATOM 1424 C C . PRO A 1 185 ? -6.049 -9.148 13.829 1.00 97.38 185 PRO A C 1
ATOM 1426 O O . PRO A 1 185 ? -5.111 -8.402 14.109 1.00 97.38 185 PRO A O 1
ATOM 1429 N N . ALA A 1 186 ? -7.316 -8.794 14.068 1.00 97.06 186 ALA A N 1
ATOM 1430 C CA . ALA A 1 186 ? -7.679 -7.499 14.636 1.00 97.06 186 ALA A CA 1
ATOM 1431 C C . ALA A 1 186 ? -7.259 -7.394 16.108 1.00 97.06 186 ALA A C 1
ATOM 1433 O O . ALA A 1 186 ? -6.674 -6.389 16.517 1.00 97.06 186 ALA A O 1
ATOM 1434 N N . GLY A 1 187 ? -7.527 -8.433 16.903 1.00 96.94 187 GLY A N 1
ATOM 1435 C CA . GLY A 1 187 ? -7.072 -8.524 18.288 1.00 96.94 187 GLY A CA 1
ATOM 1436 C C . GLY A 1 187 ? -5.549 -8.558 18.399 1.00 96.94 187 GLY A C 1
ATOM 1437 O O . GLY A 1 187 ? -4.986 -7.825 19.214 1.00 96.94 187 GLY A O 1
ATOM 1438 N N . ALA A 1 188 ? -4.874 -9.326 17.536 1.00 97.94 188 ALA A N 1
ATOM 1439 C CA . ALA A 1 188 ? -3.410 -9.363 17.480 1.00 97.94 188 ALA A CA 1
ATOM 1440 C C . ALA A 1 188 ? -2.812 -7.991 17.147 1.00 97.94 188 ALA A C 1
ATOM 1442 O O . ALA A 1 188 ? -1.831 -7.573 17.763 1.00 97.94 188 ALA A O 1
ATOM 1443 N N . TRP A 1 189 ? -3.409 -7.270 16.193 1.00 98.25 189 TRP A N 1
ATOM 1444 C CA . TRP A 1 189 ? -2.970 -5.924 15.838 1.00 98.25 189 TRP A CA 1
ATOM 1445 C C . TRP A 1 189 ? -3.105 -4.960 17.015 1.00 98.25 189 TRP A C 1
ATOM 1447 O O . TRP A 1 189 ? -2.130 -4.306 17.380 1.00 98.25 189 TRP A O 1
ATOM 1457 N N . ARG A 1 190 ? -4.275 -4.914 17.666 1.00 96.94 190 ARG A N 1
ATOM 1458 C CA . ARG A 1 190 ? -4.487 -4.058 18.846 1.00 96.94 190 ARG A CA 1
ATOM 1459 C C . ARG A 1 190 ? -3.486 -4.363 19.954 1.00 96.94 190 ARG A C 1
ATOM 1461 O O . ARG A 1 190 ? -2.875 -3.437 20.481 1.00 96.94 190 ARG A O 1
ATOM 1468 N N . ALA A 1 191 ? -3.249 -5.641 20.245 1.00 95.75 191 ALA A N 1
ATOM 1469 C CA . ALA A 1 191 ? -2.235 -6.065 21.208 1.00 95.75 191 ALA A CA 1
ATOM 1470 C C . ALA A 1 191 ? -0.829 -5.577 20.811 1.00 95.75 191 ALA A C 1
ATOM 1472 O O . ALA A 1 191 ? -0.114 -4.988 21.621 1.00 95.75 191 ALA A O 1
ATOM 1473 N N . ALA A 1 192 ? -0.443 -5.741 19.541 1.00 96.44 192 ALA A N 1
ATOM 1474 C CA . ALA A 1 192 ? 0.849 -5.287 19.026 1.00 96.44 192 ALA A CA 1
ATOM 1475 C C . ALA A 1 192 ? 1.023 -3.755 19.095 1.00 96.44 192 ALA A C 1
ATOM 1477 O O . ALA A 1 192 ? 2.147 -3.262 19.274 1.00 96.44 192 ALA A O 1
ATOM 1478 N N . MET A 1 193 ? -0.078 -3.013 18.977 1.00 96.69 193 MET A N 1
ATOM 1479 C CA . MET A 1 193 ? -0.115 -1.551 19.035 1.00 96.69 193 MET A CA 1
ATOM 1480 C C . MET A 1 193 ? -0.246 -0.996 20.457 1.00 96.69 193 MET A C 1
ATOM 1482 O O . MET A 1 193 ? 0.080 0.172 20.669 1.00 96.69 193 MET A O 1
ATOM 1486 N N . GLY A 1 194 ? -0.568 -1.842 21.441 1.00 92.38 194 GLY A N 1
ATOM 1487 C CA . GLY A 1 194 ? -0.754 -1.459 22.845 1.00 92.38 194 GLY A CA 1
ATOM 1488 C C . GLY A 1 194 ? -2.183 -1.030 23.196 1.00 92.38 194 GLY A C 1
ATOM 1489 O O . GLY A 1 194 ? -2.405 -0.533 24.291 1.00 92.38 194 GLY A O 1
ATOM 1490 N N . GLU A 1 195 ? -3.140 -1.253 22.295 1.00 88.06 195 GLU A N 1
ATOM 1491 C CA . GLU A 1 195 ? -4.551 -0.849 22.413 1.00 88.06 195 GLU A CA 1
ATOM 1492 C C . GLU A 1 195 ? -5.470 -2.034 22.790 1.00 88.06 195 GLU A C 1
ATOM 1494 O O . GLU A 1 195 ? -6.677 -2.017 22.560 1.00 88.06 195 GLU A O 1
ATOM 1499 N N . GLY A 1 196 ? -4.907 -3.122 23.324 1.00 82.31 196 GLY A N 1
ATOM 1500 C CA . GLY A 1 196 ? -5.654 -4.322 23.701 1.00 82.31 196 GLY A CA 1
ATOM 1501 C C . GLY A 1 196 ? -4.859 -5.268 24.604 1.00 82.31 196 GLY A C 1
ATOM 1502 O O . GLY A 1 196 ? -3.681 -5.020 24.873 1.00 82.31 196 GLY A O 1
ATOM 1503 N N . PRO A 1 197 ? -5.478 -6.363 25.087 1.00 80.81 197 PRO A N 1
ATOM 1504 C CA . PRO A 1 197 ? -4.807 -7.332 25.948 1.00 80.81 197 PRO A CA 1
ATOM 1505 C C . PRO A 1 197 ? -3.569 -7.924 25.269 1.00 80.81 197 PRO A C 1
ATOM 1507 O O . PRO A 1 197 ? -3.620 -8.278 24.094 1.00 80.81 197 PRO A O 1
ATOM 1510 N N . ALA A 1 198 ? -2.480 -8.113 26.018 1.00 78.75 198 ALA A N 1
ATOM 1511 C CA . ALA A 1 198 ? -1.225 -8.649 25.479 1.00 78.75 198 ALA A CA 1
ATOM 1512 C C . ALA A 1 198 ? -1.369 -10.041 24.822 1.00 78.75 198 ALA A C 1
ATOM 1514 O O . ALA A 1 198 ? -0.577 -10.390 23.954 1.00 78.75 198 ALA A O 1
ATOM 1515 N N . ALA A 1 199 ? -2.389 -10.815 25.212 1.00 78.44 199 ALA A N 1
ATOM 1516 C CA . ALA A 1 199 ? -2.716 -12.130 24.654 1.00 78.44 199 ALA A CA 1
ATOM 1517 C C . ALA A 1 199 ? -3.706 -12.085 23.464 1.00 78.44 199 ALA A C 1
ATOM 1519 O O . ALA A 1 199 ? -4.282 -13.112 23.106 1.00 78.44 199 ALA A O 1
ATOM 1520 N N . GLY A 1 200 ? -3.955 -10.911 22.873 1.00 79.81 200 GLY A N 1
ATOM 1521 C CA . GLY A 1 200 ? -4.849 -10.768 21.722 1.00 79.81 200 GLY A CA 1
ATOM 1522 C C . GLY A 1 200 ? -4.370 -11.555 20.498 1.00 79.81 200 GLY A C 1
ATOM 1523 O O . GLY A 1 200 ? -3.174 -11.618 20.220 1.00 79.81 200 GLY A O 1
ATOM 1524 N N . GLY A 1 201 ? -5.312 -12.142 19.755 1.00 83.88 201 GLY A N 1
ATOM 1525 C CA . GLY A 1 201 ? -5.055 -12.810 18.477 1.00 83.88 201 GLY A CA 1
ATOM 1526 C C . GLY A 1 201 ? -5.273 -14.321 18.444 1.00 83.88 201 GLY A C 1
ATOM 1527 O O . GLY A 1 201 ? -5.776 -14.860 17.461 1.00 83.88 201 GLY A O 1
ATOM 1528 N N . GLY A 1 202 ? -4.969 -15.020 19.533 1.00 89.62 202 GLY A N 1
ATOM 1529 C CA . GLY A 1 202 ? -5.018 -16.482 19.529 1.00 89.62 202 GLY A CA 1
ATOM 1530 C C . GLY A 1 202 ? -3.923 -17.118 18.651 1.00 89.62 202 GLY A C 1
ATOM 1531 O O . GLY A 1 202 ? -2.951 -16.455 18.282 1.00 89.62 202 GLY A O 1
ATOM 1532 N N . PRO A 1 203 ? -4.022 -18.429 18.367 1.00 92.88 203 PRO A N 1
ATOM 1533 C CA . PRO A 1 203 ? -2.989 -19.156 17.634 1.00 92.88 203 PRO A CA 1
ATOM 1534 C C . PRO A 1 203 ? -2.932 -18.737 16.161 1.00 92.88 203 PRO A C 1
ATOM 1536 O O . PRO A 1 203 ? -3.892 -18.202 15.609 1.00 92.88 203 PRO A O 1
ATOM 1539 N N . ALA A 1 204 ? -1.809 -19.021 15.502 1.00 95.06 204 ALA A N 1
ATOM 1540 C CA . ALA A 1 204 ? -1.707 -18.847 14.059 1.00 95.06 204 ALA A CA 1
ATOM 1541 C C . ALA A 1 204 ? -2.657 -19.810 13.325 1.00 95.06 204 ALA A C 1
ATOM 1543 O O . ALA A 1 204 ? -2.762 -20.984 13.682 1.00 95.06 204 ALA A O 1
ATOM 1544 N N . ARG A 1 205 ? -3.318 -19.314 12.277 1.00 95.00 205 ARG A N 1
ATOM 1545 C CA . ARG A 1 205 ? -4.110 -20.103 11.332 1.00 95.00 205 ARG A CA 1
ATOM 1546 C C . ARG A 1 205 ? -3.198 -21.100 10.620 1.00 95.00 205 ARG A C 1
ATOM 1548 O O . ARG A 1 205 ? -2.125 -20.737 10.132 1.00 95.00 205 ARG A O 1
ATOM 1555 N N . GLU A 1 206 ? -3.639 -22.349 10.550 1.00 93.62 206 GLU A N 1
ATOM 1556 C CA . GLU A 1 206 ? -2.898 -23.414 9.879 1.00 93.62 206 GLU A CA 1
ATOM 1557 C C . GLU A 1 206 ? -2.652 -23.069 8.402 1.00 93.62 206 GLU A C 1
ATOM 1559 O O . GLU A 1 206 ? -3.538 -22.576 7.706 1.00 93.62 206 GLU A O 1
ATOM 1564 N N . GLY A 1 207 ? -1.421 -23.286 7.932 1.00 91.69 207 GLY A N 1
ATOM 1565 C CA . GLY A 1 207 ? -1.034 -23.033 6.541 1.00 91.69 207 GLY A CA 1
ATOM 1566 C C . GLY A 1 207 ? -0.950 -21.558 6.129 1.00 91.69 207 GLY A C 1
ATOM 1567 O O . GLY A 1 207 ? -0.633 -21.289 4.969 1.00 91.69 207 GLY A O 1
ATOM 1568 N N . CYS A 1 208 ? -1.191 -20.604 7.036 1.00 94.06 208 CYS A N 1
ATOM 1569 C CA . CYS A 1 208 ? -1.090 -19.183 6.711 1.00 94.06 208 CYS A CA 1
ATOM 1570 C C . CYS A 1 208 ? 0.337 -18.784 6.319 1.00 94.06 208 CYS A C 1
ATOM 1572 O O . CYS A 1 208 ? 1.319 -19.179 6.956 1.00 94.06 208 CYS A O 1
ATOM 1574 N N . ARG A 1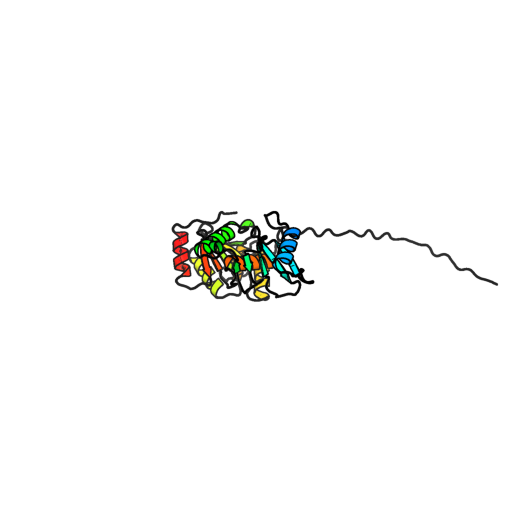 209 ? 0.440 -17.938 5.291 1.00 93.56 209 ARG A N 1
ATOM 1575 C CA . ARG A 1 209 ? 1.688 -17.297 4.872 1.00 93.56 209 ARG A CA 1
ATOM 1576 C C . ARG A 1 209 ? 1.467 -15.801 4.754 1.00 93.56 209 ARG A C 1
ATOM 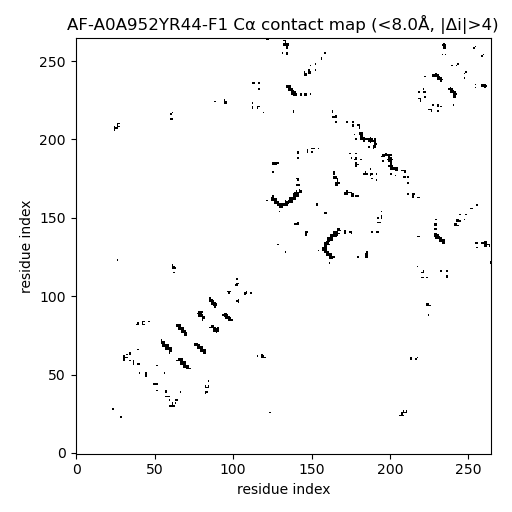1578 O O . ARG A 1 209 ? 0.562 -15.356 4.061 1.00 93.56 209 ARG A O 1
ATOM 1585 N N . TYR A 1 210 ? 2.314 -15.025 5.420 1.00 94.81 210 TYR A N 1
ATOM 1586 C CA . TYR A 1 210 ? 2.293 -13.572 5.310 1.00 94.81 210 TYR A CA 1
ATOM 1587 C C . TYR A 1 210 ? 2.877 -13.139 3.952 1.00 94.81 210 TYR A C 1
ATOM 1589 O O . TYR A 1 210 ? 4.059 -13.398 3.704 1.00 94.81 210 TYR A O 1
ATOM 1597 N N . PRO A 1 211 ? 2.102 -12.468 3.078 1.00 93.88 211 PRO A N 1
ATOM 1598 C CA . PRO A 1 211 ? 2.549 -12.111 1.734 1.00 93.88 211 PRO A CA 1
ATOM 1599 C C . PRO A 1 211 ? 3.398 -10.829 1.769 1.00 93.88 211 PRO A C 1
ATOM 1601 O O . PRO A 1 211 ? 2.970 -9.763 1.324 1.00 93.88 211 PRO A O 1
ATOM 1604 N N . HIS A 1 212 ? 4.610 -10.935 2.324 1.00 93.81 212 HIS A N 1
ATOM 1605 C CA . HIS A 1 212 ? 5.530 -9.820 2.583 1.00 93.81 212 HIS A CA 1
ATOM 1606 C C . HIS A 1 212 ? 5.651 -8.847 1.403 1.00 93.81 212 HIS A C 1
ATOM 1608 O O . HIS A 1 212 ? 5.389 -7.652 1.541 1.00 93.81 212 HIS A O 1
ATOM 1614 N N . ASP A 1 213 ? 5.997 -9.377 0.234 1.00 92.75 213 ASP A N 1
ATOM 1615 C CA . ASP A 1 213 ? 6.273 -8.593 -0.967 1.00 92.75 213 ASP A CA 1
ATOM 1616 C C . ASP A 1 213 ? 5.026 -7.849 -1.466 1.00 92.75 213 ASP A C 1
ATOM 1618 O O . ASP A 1 213 ? 5.102 -6.681 -1.843 1.00 92.75 213 ASP A O 1
ATOM 1622 N N . THR A 1 214 ? 3.846 -8.465 -1.353 1.00 93.38 214 THR A N 1
ATOM 1623 C CA . THR A 1 214 ? 2.571 -7.809 -1.684 1.00 93.38 214 THR A CA 1
ATOM 1624 C C . THR A 1 214 ? 2.263 -6.650 -0.734 1.00 93.38 214 THR A C 1
ATOM 1626 O O . THR A 1 214 ? 1.813 -5.592 -1.174 1.00 93.38 214 THR A O 1
ATOM 1629 N N . MET A 1 215 ? 2.523 -6.810 0.568 1.00 95.31 215 MET A N 1
ATOM 1630 C CA . MET A 1 215 ? 2.280 -5.750 1.555 1.00 95.31 215 MET A CA 1
ATOM 1631 C C . MET A 1 215 ? 3.211 -4.551 1.340 1.00 95.31 215 MET A C 1
ATOM 1633 O O . MET A 1 215 ? 2.795 -3.401 1.507 1.00 95.31 215 MET A O 1
ATOM 1637 N N . VAL A 1 216 ? 4.455 -4.800 0.920 1.00 95.12 216 VAL A N 1
ATOM 1638 C CA . VAL A 1 216 ? 5.405 -3.748 0.529 1.00 95.12 216 VAL A CA 1
ATOM 1639 C C . VAL A 1 216 ? 4.949 -3.040 -0.748 1.00 95.12 216 VAL A C 1
ATOM 1641 O O . VAL A 1 216 ? 4.952 -1.807 -0.785 1.00 95.12 216 VAL A O 1
ATOM 1644 N N . ASP A 1 217 ? 4.499 -3.783 -1.763 1.00 95.12 217 ASP A N 1
ATOM 1645 C CA . ASP A 1 217 ? 3.994 -3.202 -3.011 1.00 95.12 217 ASP A CA 1
ATOM 1646 C C . ASP A 1 217 ? 2.820 -2.266 -2.754 1.00 95.12 217 ASP A C 1
ATOM 1648 O O . ASP A 1 217 ? 2.822 -1.128 -3.219 1.00 95.12 217 ASP A O 1
ATOM 1652 N N . ILE A 1 218 ? 1.830 -2.711 -1.976 1.00 95.94 218 ILE A N 1
ATOM 1653 C CA . ILE A 1 218 ? 0.660 -1.892 -1.648 1.00 95.94 218 ILE A CA 1
ATOM 1654 C C . ILE A 1 218 ? 1.104 -0.559 -1.038 1.00 95.94 218 ILE A C 1
ATOM 1656 O O . ILE A 1 218 ? 0.686 0.496 -1.515 1.00 95.94 218 ILE A O 1
ATOM 1660 N N . GLY A 1 219 ? 2.013 -0.583 -0.061 1.00 95.25 219 GLY A N 1
ATOM 1661 C CA . GLY A 1 219 ? 2.581 0.636 0.517 1.00 95.25 219 GLY A CA 1
ATOM 1662 C C . GLY A 1 219 ? 3.274 1.522 -0.516 1.00 95.25 219 GLY A C 1
ATOM 1663 O O . GLY A 1 219 ? 3.087 2.737 -0.514 1.00 95.25 219 GLY A O 1
ATOM 1664 N N . PHE A 1 220 ? 4.036 0.932 -1.439 1.00 95.12 220 PHE A N 1
ATOM 1665 C CA . PHE A 1 220 ? 4.764 1.681 -2.462 1.00 95.12 220 PHE A CA 1
ATOM 1666 C C . PHE A 1 220 ? 3.814 2.393 -3.434 1.00 95.12 220 PHE A C 1
ATOM 1668 O O . PHE A 1 220 ? 4.040 3.553 -3.790 1.00 95.12 220 PHE A O 1
ATOM 1675 N N . PHE A 1 221 ? 2.730 1.734 -3.841 1.00 95.06 221 PHE A N 1
ATOM 1676 C CA . PHE A 1 221 ? 1.709 2.333 -4.700 1.00 95.06 221 PHE A CA 1
ATOM 1677 C C . PHE A 1 221 ? 0.904 3.407 -3.961 1.00 95.06 221 PHE A C 1
ATOM 1679 O O . PHE A 1 221 ? 0.797 4.530 -4.457 1.00 95.06 221 PHE A O 1
ATOM 1686 N N . LEU A 1 222 ? 0.400 3.109 -2.758 1.00 93.69 222 LEU A N 1
ATOM 1687 C CA . LEU A 1 222 ? -0.380 4.066 -1.962 1.00 93.69 222 LEU A CA 1
ATOM 1688 C C . LEU A 1 222 ? 0.455 5.286 -1.542 1.00 93.69 222 LEU A C 1
ATOM 1690 O O . LEU A 1 222 ? -0.042 6.412 -1.538 1.00 93.69 222 LEU A O 1
ATOM 1694 N N . GLY A 1 223 ? 1.742 5.078 -1.264 1.00 92.81 223 GLY A N 1
ATOM 1695 C CA . GLY A 1 223 ? 2.719 6.115 -0.935 1.00 92.81 223 GLY A CA 1
ATOM 1696 C C . GLY A 1 223 ? 3.283 6.863 -2.143 1.00 92.81 223 GLY A C 1
ATOM 1697 O O . GLY A 1 223 ? 4.179 7.693 -1.980 1.00 92.81 223 GLY A O 1
ATOM 1698 N N . ARG A 1 224 ? 2.800 6.590 -3.365 1.00 91.50 224 ARG A N 1
ATOM 1699 C CA . ARG A 1 224 ? 3.279 7.220 -4.611 1.00 91.50 224 ARG A CA 1
ATOM 1700 C C . ARG A 1 224 ? 4.802 7.124 -4.758 1.00 91.50 224 ARG A C 1
ATOM 1702 O O . ARG A 1 224 ? 5.483 8.080 -5.121 1.00 91.50 224 ARG A O 1
ATOM 1709 N N . GLY A 1 225 ? 5.336 5.940 -4.479 1.00 90.50 225 GLY A N 1
ATOM 1710 C CA . GLY A 1 225 ? 6.755 5.611 -4.583 1.00 90.50 225 GLY A CA 1
ATOM 1711 C C . GLY A 1 225 ? 7.584 5.989 -3.357 1.00 90.50 225 GLY A C 1
ATOM 1712 O O . GLY A 1 225 ? 8.800 5.812 -3.368 1.00 90.50 225 GLY A O 1
ATOM 1713 N N . ARG A 1 226 ? 6.945 6.499 -2.297 1.00 88.25 226 ARG A N 1
ATOM 1714 C CA . ARG A 1 226 ? 7.582 6.806 -1.014 1.00 88.25 226 ARG A CA 1
ATOM 1715 C C . ARG A 1 226 ? 7.042 5.868 0.053 1.00 88.25 226 ARG A C 1
ATOM 1717 O O . ARG A 1 226 ? 5.885 5.974 0.448 1.00 88.25 226 ARG A O 1
ATOM 1724 N N . LEU A 1 227 ? 7.893 4.967 0.527 1.00 89.62 227 LEU A N 1
ATOM 1725 C CA . LEU A 1 227 ? 7.578 4.113 1.666 1.00 89.62 227 LEU A CA 1
ATOM 1726 C C . LEU A 1 227 ? 7.849 4.886 2.954 1.00 89.62 227 LEU A C 1
ATOM 1728 O O . LEU A 1 227 ? 8.996 5.160 3.294 1.00 89.62 227 LEU A O 1
ATOM 1732 N N . ALA A 1 228 ? 6.782 5.253 3.652 1.00 92.62 228 ALA A N 1
ATOM 1733 C CA . ALA A 1 228 ? 6.837 5.856 4.975 1.00 92.62 228 ALA A CA 1
ATOM 1734 C C . ALA A 1 228 ? 5.611 5.400 5.763 1.00 92.62 228 ALA A C 1
ATOM 1736 O O . ALA A 1 228 ? 4.517 5.356 5.216 1.00 92.62 228 ALA A O 1
ATOM 1737 N N . THR A 1 229 ? 5.778 5.034 7.030 1.00 96.25 229 THR A N 1
ATOM 1738 C CA . THR A 1 229 ? 4.654 4.610 7.873 1.00 96.25 229 THR A CA 1
ATOM 1739 C C . THR A 1 229 ? 4.230 5.728 8.835 1.00 96.25 229 THR A C 1
ATOM 1741 O O . THR A 1 229 ? 5.106 6.368 9.424 1.00 96.25 229 THR A O 1
ATOM 1744 N N . PRO A 1 230 ? 2.926 5.898 9.107 1.00 98.06 230 PRO A N 1
ATOM 1745 C CA . PRO A 1 230 ? 1.818 5.278 8.383 1.00 98.06 230 PRO A CA 1
ATOM 1746 C C . PRO A 1 230 ? 1.563 5.957 7.025 1.00 98.06 230 PRO A C 1
ATOM 1748 O O . PRO A 1 230 ? 1.838 7.144 6.858 1.00 98.06 230 PRO A O 1
ATOM 1751 N N . ILE A 1 231 ? 0.977 5.223 6.078 1.00 97.94 231 ILE A N 1
ATOM 1752 C CA . ILE A 1 231 ? 0.206 5.813 4.970 1.00 97.94 231 ILE A CA 1
ATOM 1753 C C . ILE A 1 231 ? -1.264 5.516 5.242 1.00 97.94 231 ILE A C 1
ATOM 1755 O O . ILE A 1 231 ? -1.634 4.363 5.441 1.00 97.94 231 ILE A O 1
ATOM 1759 N N . VAL A 1 232 ? -2.098 6.548 5.234 1.00 97.56 232 VAL A N 1
ATOM 1760 C CA . VAL A 1 232 ? -3.552 6.442 5.375 1.00 97.56 232 VAL A CA 1
ATOM 1761 C C . VAL A 1 232 ? -4.177 6.868 4.064 1.00 97.56 232 VAL A C 1
ATOM 1763 O O . VAL A 1 232 ? -3.905 7.971 3.593 1.00 97.56 232 VAL A O 1
ATOM 1766 N N . VAL A 1 233 ? -5.019 6.022 3.483 1.00 96.00 233 VAL A N 1
ATOM 1767 C CA . VAL A 1 233 ? -5.809 6.369 2.303 1.00 96.00 233 VAL A CA 1
ATOM 1768 C C . VAL A 1 233 ? -7.281 6.200 2.626 1.00 96.00 233 VAL A C 1
ATOM 1770 O O . VAL A 1 233 ? -7.746 5.101 2.921 1.00 96.00 233 VAL A O 1
ATOM 1773 N N . PHE A 1 234 ? -8.006 7.311 2.610 1.00 95.62 234 PHE A N 1
ATOM 1774 C CA . PHE A 1 234 ? -9.429 7.351 2.908 1.00 95.62 234 PHE A CA 1
ATOM 1775 C C . PHE A 1 234 ? -10.249 6.912 1.697 1.00 95.62 234 PHE A C 1
ATOM 1777 O O . PHE A 1 234 ? -9.783 6.973 0.556 1.00 95.62 234 PHE A O 1
ATOM 1784 N N . ALA A 1 235 ? -11.491 6.492 1.930 1.00 92.25 235 ALA A N 1
ATOM 1785 C CA . ALA A 1 235 ? -12.342 5.982 0.855 1.00 92.25 235 ALA A CA 1
ATOM 1786 C C . ALA A 1 235 ? -12.726 7.050 -0.191 1.00 92.25 235 ALA A C 1
ATOM 1788 O O . ALA A 1 235 ? -13.111 6.707 -1.306 1.00 92.25 235 ALA A O 1
ATOM 1789 N N . ASP A 1 236 ? -12.585 8.342 0.129 1.00 88.88 236 ASP A N 1
ATOM 1790 C CA . ASP A 1 236 ? -12.746 9.440 -0.838 1.00 88.88 236 ASP A CA 1
ATOM 1791 C C . ASP A 1 236 ? -11.508 9.674 -1.722 1.00 88.88 236 ASP A C 1
ATOM 1793 O O . ASP A 1 236 ? -11.499 10.569 -2.569 1.00 88.88 236 ASP A O 1
ATOM 1797 N N . GLY A 1 237 ? -10.458 8.869 -1.541 1.00 87.50 237 GLY A N 1
ATOM 1798 C CA . GLY A 1 237 ? -9.211 8.932 -2.295 1.00 87.50 237 GLY A CA 1
ATOM 1799 C C . GLY A 1 237 ? -8.194 9.934 -1.750 1.00 87.50 237 GLY A C 1
ATOM 1800 O O . GLY A 1 237 ? -7.068 9.969 -2.246 1.00 87.50 237 GLY A O 1
ATOM 1801 N N . SER A 1 238 ? -8.539 10.729 -0.733 1.00 90.31 238 SER A N 1
ATOM 1802 C CA . SER A 1 238 ? -7.548 11.547 -0.032 1.00 90.31 238 SER A CA 1
ATOM 1803 C C . SER A 1 238 ? -6.588 10.670 0.777 1.00 90.31 238 SER A C 1
ATOM 1805 O O . SER A 1 238 ? -6.943 9.584 1.236 1.00 90.31 238 SER A O 1
ATOM 1807 N N . SER A 1 239 ? -5.353 11.138 0.968 1.00 92.88 239 SER A N 1
ATOM 1808 C CA . SER A 1 239 ? -4.325 10.374 1.677 1.00 92.88 239 SER A CA 1
ATOM 1809 C C . SER A 1 239 ? -3.485 11.240 2.605 1.00 92.88 239 SER A C 1
ATOM 1811 O O . SER A 1 239 ? -3.183 12.386 2.269 1.00 92.88 239 SER A O 1
ATOM 1813 N N . ILE A 1 240 ? -3.030 10.660 3.711 1.00 94.94 240 ILE A N 1
ATOM 1814 C CA . ILE A 1 240 ? -2.058 11.247 4.636 1.00 94.94 240 ILE A CA 1
ATOM 1815 C C . ILE A 1 240 ? -0.839 10.324 4.693 1.00 94.94 240 ILE A C 1
ATOM 1817 O O . ILE A 1 240 ? -0.977 9.106 4.779 1.00 94.94 240 ILE A O 1
ATOM 1821 N N . VAL A 1 241 ? 0.356 10.909 4.643 1.00 95.00 241 VAL A N 1
ATOM 1822 C CA . VAL A 1 241 ? 1.622 10.204 4.878 1.00 95.00 241 VAL A CA 1
ATOM 1823 C C . VAL A 1 241 ? 2.223 10.737 6.172 1.00 95.00 241 VAL A C 1
ATOM 1825 O O . VAL A 1 241 ? 2.346 11.951 6.339 1.00 95.00 241 VAL A O 1
ATOM 1828 N N . GLY A 1 242 ? 2.589 9.833 7.076 1.00 94.94 242 GLY A N 1
ATOM 1829 C CA . GLY A 1 242 ? 2.842 10.157 8.475 1.00 94.94 242 GLY A CA 1
ATOM 1830 C C . GLY A 1 242 ? 1.544 10.310 9.269 1.00 94.94 242 GLY A C 1
ATOM 1831 O O . GLY A 1 242 ? 0.443 10.153 8.745 1.00 94.94 242 GLY A O 1
ATOM 1832 N N . TRP A 1 243 ? 1.669 10.610 10.558 1.00 97.62 243 TRP A N 1
ATOM 1833 C CA . TRP A 1 243 ? 0.522 10.956 11.393 1.00 97.62 243 TRP A CA 1
ATOM 1834 C C . TRP A 1 243 ? 0.946 11.914 12.498 1.00 97.62 243 TRP A C 1
ATOM 1836 O O . TRP A 1 243 ? 1.935 11.667 13.188 1.00 97.62 243 TRP A O 1
ATOM 1846 N N . ASP A 1 244 ? 0.195 12.995 12.662 1.00 94.94 244 ASP A N 1
ATOM 1847 C CA . ASP A 1 244 ? 0.348 13.950 13.755 1.00 94.94 244 ASP A CA 1
ATOM 1848 C C . ASP A 1 244 ? -0.949 14.034 14.565 1.00 94.94 244 ASP A C 1
ATOM 1850 O O . ASP A 1 244 ? -1.995 13.546 14.135 1.00 94.94 244 ASP A O 1
ATOM 1854 N N . ASP A 1 245 ? -0.861 14.630 15.752 1.00 91.94 245 ASP A N 1
ATOM 1855 C CA . ASP A 1 245 ? -1.949 14.647 16.733 1.00 91.94 245 ASP A CA 1
ATOM 1856 C C . ASP A 1 245 ? -3.008 15.738 16.444 1.00 91.94 245 ASP A C 1
ATOM 1858 O O . ASP A 1 245 ? -3.937 15.914 17.227 1.00 91.94 245 ASP A O 1
ATOM 1862 N N . GLU A 1 246 ? -2.911 16.459 15.317 1.00 93.25 246 GLU A N 1
ATOM 1863 C CA . GLU A 1 246 ? -3.812 17.572 14.986 1.00 93.25 246 GLU A CA 1
ATOM 1864 C C . GLU A 1 246 ? -4.507 17.381 13.629 1.00 93.25 246 GLU A C 1
ATOM 1866 O O . GLU A 1 246 ? -5.726 17.186 13.555 1.00 93.25 246 GLU A O 1
ATOM 1871 N N . ARG A 1 247 ? -3.736 17.393 12.537 1.00 94.94 247 ARG A N 1
ATOM 1872 C CA . ARG A 1 247 ? -4.232 17.299 11.158 1.00 94.94 247 ARG A CA 1
ATOM 1873 C C . ARG A 1 247 ? -4.841 15.932 10.879 1.00 94.94 247 ARG A C 1
ATOM 1875 O O . ARG A 1 247 ? -5.880 15.853 10.222 1.00 94.94 247 ARG A O 1
ATOM 1882 N N . GLY A 1 248 ? -4.223 14.866 11.392 1.00 96.38 248 GLY A N 1
ATOM 1883 C CA . GLY A 1 248 ? -4.714 13.492 11.249 1.00 96.38 248 GLY A CA 1
ATOM 1884 C C . GLY A 1 248 ? -6.115 13.311 11.849 1.00 96.38 248 GLY A C 1
ATOM 1885 O O . GLY A 1 248 ? -7.062 13.030 11.106 1.00 96.38 248 GLY A O 1
ATOM 1886 N N . PRO A 1 249 ? -6.295 13.540 13.164 1.00 96.81 249 PRO A N 1
ATOM 1887 C CA . PRO A 1 249 ? -7.598 13.464 13.824 1.00 96.81 249 PRO A CA 1
ATOM 1888 C C . PRO A 1 249 ? -8.651 14.409 13.236 1.00 96.81 249 PRO A C 1
ATOM 1890 O O . PRO A 1 249 ? -9.818 14.030 13.119 1.00 96.81 249 PRO A O 1
ATOM 1893 N N . ALA A 1 250 ? -8.270 15.631 12.843 1.00 96.06 250 ALA A N 1
ATOM 1894 C CA . ALA A 1 250 ? -9.189 16.561 12.189 1.00 96.06 250 ALA A CA 1
ATOM 1895 C C . ALA A 1 250 ? -9.721 15.992 10.871 1.00 96.06 250 ALA A C 1
ATOM 1897 O O . ALA A 1 250 ? -10.933 16.002 10.638 1.00 96.06 250 ALA A O 1
ATOM 1898 N N . ARG A 1 251 ? -8.836 15.431 10.039 1.00 95.81 251 ARG A N 1
ATOM 1899 C CA . ARG A 1 251 ? -9.244 14.792 8.789 1.00 95.81 251 ARG A CA 1
ATOM 1900 C C . ARG A 1 251 ? -10.102 13.556 9.034 1.00 95.81 251 ARG A C 1
ATOM 1902 O O . ARG A 1 251 ? -11.120 13.398 8.367 1.00 95.81 251 ARG A O 1
ATOM 1909 N N . LEU A 1 252 ? -9.732 12.722 10.006 1.00 96.69 252 LEU A N 1
ATOM 1910 C CA . LEU A 1 252 ? -10.488 11.528 10.382 1.00 96.69 252 LEU A CA 1
ATOM 1911 C C . LEU A 1 252 ? -11.935 11.871 10.774 1.00 96.69 252 LEU A C 1
ATOM 1913 O O . LEU A 1 252 ? -12.873 11.237 10.299 1.00 96.69 252 LEU A O 1
ATOM 1917 N N . ARG A 1 253 ? -12.136 12.925 11.574 1.00 95.56 253 ARG A N 1
ATOM 1918 C CA . ARG A 1 253 ? -13.479 13.404 11.940 1.00 95.56 253 ARG A CA 1
ATOM 1919 C C . ARG A 1 253 ? -14.299 13.840 10.724 1.00 95.56 253 ARG A C 1
ATOM 1921 O O . ARG A 1 253 ? -15.479 13.513 10.649 1.00 95.56 253 ARG A O 1
ATOM 1928 N N . GLN A 1 254 ? -13.684 14.536 9.766 1.00 94.50 254 GLN A N 1
ATOM 1929 C CA . GLN A 1 254 ? -14.369 14.964 8.541 1.00 94.50 254 GLN A CA 1
ATOM 1930 C C . GLN A 1 254 ? -14.853 13.777 7.701 1.00 94.50 254 GLN A C 1
ATOM 1932 O O . GLN A 1 254 ? -16.003 13.772 7.269 1.00 94.50 254 GLN A O 1
ATOM 1937 N N . VAL A 1 255 ? -14.004 12.765 7.485 1.00 94.50 255 VAL A N 1
ATOM 1938 C CA . VAL A 1 255 ? -14.398 11.590 6.687 1.00 94.50 255 VAL A CA 1
ATOM 1939 C C . VAL A 1 255 ? -15.444 10.735 7.399 1.00 94.50 255 VAL A C 1
ATOM 1941 O O . VAL A 1 255 ? -16.323 10.198 6.739 1.00 94.50 255 VAL A O 1
ATOM 1944 N N . ILE A 1 256 ? -15.421 10.653 8.733 1.00 95.25 256 ILE A N 1
ATOM 1945 C CA . ILE A 1 256 ? -16.455 9.935 9.496 1.00 95.25 256 ILE A CA 1
ATOM 1946 C C . ILE A 1 256 ? -17.811 10.650 9.417 1.00 95.25 256 ILE A C 1
ATOM 1948 O O . ILE A 1 256 ? -18.841 9.987 9.347 1.00 95.25 256 ILE A O 1
ATOM 1952 N N . ALA A 1 257 ? -17.829 11.987 9.425 1.00 93.50 257 ALA A N 1
ATOM 1953 C CA . ALA A 1 257 ? -19.068 12.766 9.473 1.00 93.50 257 ALA A CA 1
ATOM 1954 C C . ALA A 1 257 ? -19.893 12.730 8.173 1.00 93.50 257 ALA A C 1
ATOM 1956 O O . ALA A 1 257 ? -21.092 12.994 8.212 1.00 93.50 257 ALA A O 1
ATOM 1957 N N . GLY A 1 258 ? -19.281 12.421 7.027 1.00 86.56 258 GLY A N 1
ATOM 1958 C CA . GLY A 1 258 ? -20.004 12.403 5.749 1.00 86.56 258 GLY A CA 1
ATOM 1959 C C . GLY A 1 258 ? -19.216 11.887 4.548 1.00 86.56 258 GLY A C 1
ATOM 1960 O O . GLY A 1 258 ? -19.621 12.119 3.411 1.00 86.56 258 GLY A O 1
ATOM 1961 N N . GLY A 1 259 ? -18.077 11.233 4.773 1.00 84.44 259 GLY A N 1
ATOM 1962 C CA . GLY A 1 259 ? -17.276 10.643 3.710 1.00 84.44 259 GLY A CA 1
ATOM 1963 C C . GLY A 1 259 ? -17.821 9.286 3.249 1.00 84.44 259 GLY A C 1
ATOM 1964 O O . GLY A 1 259 ? -18.556 8.619 3.982 1.00 84.44 259 GLY A O 1
ATOM 1965 N N . PRO A 1 260 ? -17.448 8.844 2.036 1.00 91.44 260 PRO A N 1
ATOM 1966 C CA . PRO A 1 260 ? -17.683 7.474 1.606 1.00 91.44 260 PRO A CA 1
ATOM 1967 C C . PRO A 1 260 ? -16.929 6.486 2.507 1.00 91.44 260 PRO A C 1
ATOM 1969 O O . PRO A 1 260 ? -15.976 6.840 3.204 1.00 91.44 260 PRO A O 1
ATOM 1972 N N . ALA A 1 261 ? -17.331 5.221 2.440 1.00 94.00 261 ALA A N 1
ATOM 1973 C CA . ALA A 1 261 ? -16.659 4.117 3.108 1.00 94.00 261 ALA A CA 1
ATOM 1974 C C . ALA A 1 261 ? -16.309 3.021 2.100 1.00 94.00 261 ALA A C 1
ATOM 1976 O O . ALA A 1 261 ? -16.988 2.839 1.087 1.00 94.00 261 ALA A O 1
ATOM 1977 N N . PHE A 1 262 ? -15.257 2.268 2.400 1.00 94.88 262 PHE A N 1
ATOM 1978 C CA . PHE A 1 262 ? -14.976 1.019 1.715 1.00 94.88 262 PHE A CA 1
ATOM 1979 C C . PHE A 1 262 ? -16.061 -0.019 2.046 1.00 94.88 262 PHE A C 1
ATOM 1981 O O . PHE A 1 262 ? -16.583 -0.031 3.167 1.00 94.88 262 PHE A O 1
ATOM 1988 N N . PRO A 1 263 ? -16.399 -0.911 1.097 1.00 94.12 263 PRO A N 1
ATOM 1989 C CA . PRO A 1 263 ? -17.328 -2.002 1.361 1.00 94.12 263 PRO A CA 1
ATOM 1990 C C . PRO A 1 263 ? -16.770 -2.934 2.442 1.00 94.12 263 PRO A C 1
ATOM 1992 O O . PRO A 1 263 ? -15.560 -3.138 2.523 1.00 94.12 263 PRO A O 1
ATOM 1995 N N . ASP A 1 264 ? -17.653 -3.514 3.253 1.00 92.56 264 ASP A N 1
ATOM 1996 C CA . ASP A 1 264 ? -17.329 -4.593 4.194 1.00 92.56 264 ASP A CA 1
ATOM 1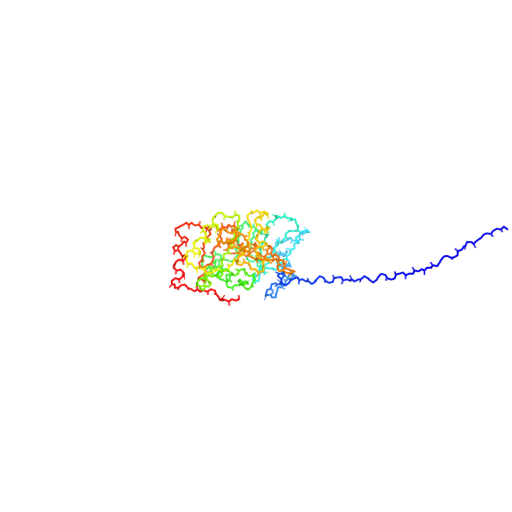997 C C . ASP A 1 264 ? -17.227 -5.901 3.378 1.00 92.56 264 ASP A C 1
ATOM 1999 O O . ASP A 1 264 ? -18.249 -6.514 3.075 1.00 92.56 264 ASP A O 1
ATOM 2003 N N . ARG A 1 265 ? -16.017 -6.247 2.911 1.00 83.50 265 ARG A N 1
ATOM 2004 C CA . ARG A 1 265 ? -15.718 -7.427 2.076 1.00 83.50 265 ARG A CA 1
ATOM 2005 C C . ARG A 1 265 ? -15.048 -8.524 2.878 1.00 83.50 265 ARG A C 1
ATOM 2007 O O . ARG A 1 265 ? -14.250 -8.177 3.778 1.00 83.50 265 ARG A O 1
#

Secondary structure (DSSP, 8-state):
-----PPPP----------------GGG---SS---HHHHHHHHHHHHTSPPPTTEEEEE-SSTTEEEEEESSTTPPPEEEETTSSEEESSSSSSEEES-HHHHSHHHHHHHHHHHHHT--GGGSEEE--SS-EEEEEEE-TT-HHHHHHHHHHHHHT-EEEEEE--SSHHHHHHHHHHHHBSSHHHHHHHHHTSS-TTTT-SBPTT----HHHHHHHHHHHTTT---S-EEEETTS-EEES--TTHHHHHHHHHHHH---B---

Sequence (265 aa):
MKAGIRKWLSGGIACLAFAAAAIAAPDEAAPAWKADVAAARATFERETGMALRPGFRIEPTVFPRYYALRSDAPGRPSAYFRDDMKWTANVRSPGWSTSDAAEGSAEGLLRWQRERVQALPLERLVKVKRRTPFVAVIWSAPDCPFCRKLERSLEEAGASVYLVPVGLSADGFRRSAQVYCSADPAGAWRAAMGEGPAAGGGPAREGCRYPHDTMVDIGFFLGRGRLATPIVVFADGSSIVGWDDERGPARLRQVIAGGPAFPDR

pLDDT: mean 88.0, std 17.39, range [32.56, 98.62]

Nearest PDB structures (foldseek):
  3gv1-assembly1_A  TM=7.804E-01  e=1.767E-07  Neisseria gonorrhoeae FA 1090
  4ml1-assembly1_B  TM=5.723E-01  e=3.378E-04  Klebsiella pneumoniae
  2jzs-assembly1_A  TM=3.746E-01  e=3.529E+00  unclassified
  5m3h-assembly1_B  TM=1.884E-01  e=6.722E+00  Influenza A virus

Mean predicted aligned error: 8.0 Å

Solvent-accessible surface area (backbone atoms only — not comparable to full-atom values): 15012 Å² total; per-residue (Å²): 138,91,87,83,82,85,88,78,86,86,82,83,80,82,80,81,78,78,80,78,75,79,76,76,46,79,64,70,58,74,49,96,54,94,75,57,61,68,60,35,47,55,40,51,24,64,80,66,75,42,76,85,52,88,62,50,48,76,41,75,39,73,45,82,64,30,33,34,42,38,52,73,57,82,92,57,82,63,24,35,32,32,59,81,63,41,39,31,20,52,70,91,47,85,33,66,48,55,80,43,70,66,53,61,31,76,67,27,45,52,51,53,50,40,53,52,62,73,46,53,66,62,72,79,38,44,62,38,81,55,76,44,68,30,39,30,43,32,31,34,25,66,70,37,71,37,26,41,54,45,48,50,48,31,59,77,69,25,49,8,29,36,34,41,59,35,42,88,46,74,66,20,35,54,52,26,35,52,20,65,27,18,67,32,32,43,43,18,43,29,21,58,56,67,77,46,58,86,78,37,17,67,62,68,44,86,77,59,56,65,52,61,69,60,44,51,48,52,35,29,61,77,40,67,49,45,82,56,65,17,30,39,36,34,53,78,60,52,70,44,78,44,54,55,95,54,67,44,52,54,50,52,53,54,42,71,75,73,46,55,56,47,80,95,103